Protein AF-A0A4Q7F7Q6-F1 (afdb_monomer_lite)

Foldseek 3Di:
DDDDPPPPVVVVVVPDQFAQDDDPDLHGDPNNVVLLVVVVVVVVQCVDPVSVVVVLVLVVLVCPPPVSSPPDDDAAEEAATDDCVNPVPPVSSVVVQVVSADPRYHYHYPVVVVPCPVVDQDDFDWDRDPQATETPDLDCSDLVSLLTGDLLRYEYEPSNLVVLCVADDPHWHQDPVRDIDRRSNVSSVRHHYDDD

pLDDT: mean 85.17, std 14.99, range [31.45, 96.88]

Structure (mmCIF, N/CA/C/O backbone):
data_AF-A0A4Q7F7Q6-F1
#
_entry.id   AF-A0A4Q7F7Q6-F1
#
loop_
_atom_site.group_PDB
_atom_site.id
_atom_site.type_symbol
_atom_site.label_atom_id
_atom_site.label_alt_id
_atom_site.label_comp_id
_atom_site.label_asym_id
_atom_site.label_entity_id
_atom_site.label_seq_id
_atom_site.pdbx_PDB_ins_code
_atom_site.Cartn_x
_atom_site.Cartn_y
_atom_site.Cartn_z
_atom_site.occupancy
_atom_site.B_iso_or_equiv
_atom_site.auth_seq_id
_atom_site.auth_comp_id
_atom_site.auth_asym_id
_atom_site.auth_atom_id
_atom_site.pdbx_PDB_model_num
ATOM 1 N N . MET A 1 1 ? -14.034 -45.527 26.809 1.00 38.66 1 MET A N 1
ATOM 2 C CA . MET A 1 1 ? -14.657 -44.194 26.962 1.00 38.66 1 MET A CA 1
ATOM 3 C C . MET A 1 1 ? -13.859 -43.424 27.999 1.00 38.66 1 MET A C 1
ATOM 5 O O . MET A 1 1 ? -14.097 -43.597 29.183 1.00 38.66 1 MET A O 1
ATOM 9 N N . ALA A 1 2 ? -12.860 -42.659 27.565 1.00 32.59 2 ALA A N 1
ATOM 10 C CA . ALA A 1 2 ? -12.117 -41.750 28.430 1.00 32.59 2 ALA A CA 1
ATOM 11 C C . ALA A 1 2 ? -12.364 -40.339 27.894 1.00 32.59 2 ALA A C 1
ATOM 13 O O . ALA A 1 2 ? -11.951 -40.002 26.788 1.00 32.59 2 ALA A O 1
ATOM 14 N N . SER A 1 3 ? -13.162 -39.576 28.631 1.00 40.91 3 SER A N 1
ATOM 15 C CA . SER A 1 3 ? -13.438 -38.167 28.383 1.00 40.91 3 SER A CA 1
ATOM 16 C C . SER A 1 3 ? -12.232 -37.344 28.827 1.00 40.91 3 SER A C 1
ATOM 18 O O . SER A 1 3 ? -11.967 -37.238 30.023 1.00 40.91 3 SER A O 1
ATOM 20 N N . ASP A 1 4 ? -11.514 -36.796 27.853 1.00 38.84 4 ASP A N 1
ATOM 21 C CA . ASP A 1 4 ? -10.363 -35.916 28.041 1.00 38.84 4 ASP A CA 1
ATOM 22 C C . ASP A 1 4 ? -10.811 -34.551 28.627 1.00 38.84 4 ASP A C 1
ATOM 24 O O . ASP A 1 4 ? -11.682 -33.899 28.032 1.00 38.84 4 ASP A O 1
ATOM 28 N N . PRO A 1 5 ? -10.307 -34.102 29.797 1.00 44.81 5 PRO A N 1
ATOM 29 C CA . PRO A 1 5 ? -10.787 -32.885 30.452 1.00 44.81 5 PRO A CA 1
ATOM 30 C C . PRO A 1 5 ? -10.175 -31.573 29.930 1.00 44.81 5 PRO A C 1
ATOM 32 O O . PRO A 1 5 ? -10.564 -30.516 30.430 1.00 44.81 5 PRO A O 1
ATOM 35 N N . ASP A 1 6 ? -9.273 -31.579 28.943 1.00 45.16 6 ASP A N 1
ATOM 36 C CA . ASP A 1 6 ? -8.400 -30.412 28.693 1.00 45.16 6 ASP A CA 1
ATOM 37 C C . ASP A 1 6 ? -8.815 -29.469 27.537 1.00 45.16 6 ASP A C 1
ATOM 39 O O . ASP A 1 6 ? -8.177 -28.459 27.242 1.00 45.16 6 ASP A O 1
ATOM 43 N N . LEU A 1 7 ? -9.959 -29.704 26.886 1.00 41.47 7 LEU A N 1
ATOM 44 C CA . LEU A 1 7 ? -10.402 -28.853 25.761 1.00 41.47 7 LEU A CA 1
ATOM 45 C C . LEU A 1 7 ? -11.192 -27.596 26.176 1.00 41.47 7 LEU A C 1
ATOM 47 O O . LEU A 1 7 ? -11.589 -26.796 25.321 1.00 41.47 7 LEU A O 1
ATOM 51 N N . ARG A 1 8 ? -11.430 -27.390 27.479 1.00 39.78 8 ARG A N 1
ATOM 52 C CA . ARG A 1 8 ? -12.158 -26.211 27.991 1.00 39.78 8 ARG A CA 1
ATOM 53 C C . ARG A 1 8 ? -11.249 -25.015 28.292 1.00 39.78 8 ARG A C 1
ATOM 55 O O . ARG A 1 8 ? -11.715 -23.885 28.159 1.00 39.78 8 ARG A O 1
ATOM 62 N N . GLY A 1 9 ? -9.972 -25.239 28.613 1.00 31.45 9 GLY A N 1
ATOM 63 C CA . GLY A 1 9 ? -9.003 -24.167 28.887 1.00 31.45 9 GLY A CA 1
ATOM 64 C C . GLY A 1 9 ? -8.527 -23.440 27.625 1.00 31.45 9 GLY A C 1
ATOM 65 O O . GLY A 1 9 ? -8.431 -22.215 27.600 1.00 31.45 9 GLY A O 1
ATOM 66 N N . VAL A 1 10 ? -8.337 -24.176 26.526 1.00 41.16 10 VAL A N 1
ATOM 67 C CA . VAL A 1 10 ? -7.809 -23.622 25.264 1.00 41.16 10 VAL A CA 1
ATOM 68 C C . VAL A 1 10 ? -8.840 -22.751 24.530 1.00 41.16 10 VAL A C 1
ATOM 70 O O . VAL A 1 10 ? -8.490 -21.792 23.843 1.00 41.16 10 VAL A O 1
ATOM 73 N N . ARG A 1 11 ? -10.141 -23.007 24.723 1.00 35.56 11 ARG A N 1
ATOM 74 C CA . ARG A 1 11 ? -11.214 -22.212 24.098 1.00 35.56 11 ARG A CA 1
ATOM 75 C C . ARG A 1 11 ? -11.452 -20.848 24.757 1.00 35.56 11 ARG A C 1
ATOM 77 O O . ARG A 1 11 ? -12.054 -19.988 24.120 1.00 35.56 11 ARG A O 1
ATOM 84 N N . GLN A 1 12 ? -10.966 -20.615 25.980 1.00 35.78 12 GLN A N 1
ATOM 85 C CA . GLN A 1 12 ? -11.133 -19.323 26.666 1.00 35.78 12 GLN A CA 1
ATOM 86 C C . GLN A 1 12 ? -10.049 -18.289 26.326 1.00 35.78 12 GLN A C 1
ATOM 88 O O . GLN A 1 12 ? -10.323 -17.093 26.406 1.00 35.78 12 GLN A O 1
ATOM 93 N N . GLN A 1 13 ? -8.867 -18.703 25.858 1.00 34.56 13 GLN A N 1
ATOM 94 C CA . GLN A 1 13 ? -7.814 -17.760 25.447 1.00 34.56 13 GLN A CA 1
ATOM 95 C C . GLN A 1 13 ? -7.978 -17.227 24.013 1.00 34.56 13 GLN A C 1
ATOM 97 O O . GLN A 1 13 ? -7.448 -16.167 23.688 1.00 34.56 13 GLN A O 1
ATOM 102 N N . ALA A 1 14 ? -8.788 -17.873 23.169 1.00 40.47 14 ALA A N 1
ATOM 103 C CA . ALA A 1 14 ? -9.002 -17.455 21.779 1.00 40.47 14 ALA A CA 1
ATOM 104 C C . ALA A 1 14 ? -10.009 -16.292 21.592 1.00 40.47 14 ALA A C 1
ATOM 106 O O . ALA A 1 14 ? -10.220 -15.833 20.471 1.00 40.47 14 ALA A O 1
ATOM 107 N N . ALA A 1 15 ? -10.642 -15.793 22.662 1.00 46.47 15 ALA A N 1
ATOM 108 C CA . ALA A 1 15 ? -11.728 -14.805 22.573 1.00 46.47 15 ALA A CA 1
ATOM 109 C C . ALA A 1 15 ? -11.300 -13.329 22.751 1.00 46.47 15 ALA A C 1
ATOM 111 O O . ALA A 1 15 ? -12.163 -12.446 22.718 1.00 46.47 15 ALA A O 1
ATOM 112 N N . TYR A 1 16 ? -10.006 -13.047 22.959 1.00 50.31 16 TYR A N 1
ATOM 113 C CA . TYR A 1 16 ? -9.576 -11.786 23.585 1.00 50.31 16 TYR A CA 1
ATOM 114 C C . TYR A 1 16 ? -8.676 -10.843 22.780 1.00 50.31 16 TYR A C 1
ATOM 116 O O . TYR A 1 16 ? -8.383 -9.766 23.284 1.00 50.31 16 TYR A O 1
ATOM 124 N N . ALA A 1 17 ? -8.255 -11.154 21.554 1.00 56.44 17 ALA A N 1
ATOM 125 C CA . ALA A 1 17 ? -7.185 -10.348 20.951 1.00 56.44 17 ALA A CA 1
ATOM 126 C C . ALA A 1 17 ? -7.639 -9.052 20.244 1.00 56.44 17 ALA A C 1
ATOM 128 O O . ALA A 1 17 ? -6.856 -8.108 20.162 1.00 56.44 17 ALA A O 1
ATOM 129 N N . TRP A 1 18 ? -8.876 -8.962 19.736 1.00 70.31 18 TRP A N 1
ATOM 130 C CA . TRP A 1 18 ? -9.268 -7.855 18.844 1.00 70.31 18 TRP A CA 1
ATOM 131 C C . TRP A 1 18 ? -10.702 -7.381 19.079 1.00 70.31 18 TRP A C 1
ATOM 133 O 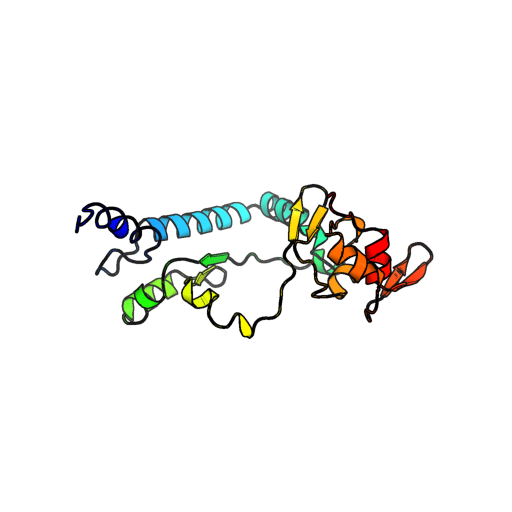O . TRP A 1 18 ? -11.568 -7.588 18.237 1.00 70.31 18 TRP A O 1
ATOM 143 N N . ARG A 1 19 ? -10.974 -6.767 20.234 1.00 87.06 19 ARG A N 1
ATOM 144 C CA . ARG A 1 19 ? -12.281 -6.155 20.533 1.00 87.06 19 ARG A CA 1
ATOM 145 C C . ARG A 1 19 ? -12.228 -4.643 20.408 1.00 87.06 19 ARG A C 1
ATOM 147 O O . ARG A 1 19 ? -11.310 -4.019 20.932 1.00 87.06 19 ARG A O 1
ATOM 154 N N . ILE A 1 20 ? -13.221 -4.047 19.762 1.00 90.06 20 ILE A N 1
ATOM 155 C CA . ILE A 1 20 ? -13.368 -2.591 19.678 1.00 90.06 20 ILE A CA 1
ATOM 156 C C . ILE A 1 20 ? -13.881 -2.041 21.014 1.00 90.06 20 ILE A C 1
ATOM 158 O O . ILE A 1 20 ? -13.390 -1.012 21.475 1.00 90.06 20 ILE A O 1
ATOM 162 N N . PHE A 1 21 ? -14.817 -2.738 21.667 1.00 93.12 21 PHE A N 1
ATOM 163 C CA . PHE A 1 21 ? -15.476 -2.280 22.898 1.00 93.12 21 PHE A CA 1
ATOM 164 C C . PHE A 1 21 ? -15.192 -3.181 24.107 1.00 93.12 21 PHE A C 1
ATOM 166 O O . PHE A 1 21 ? -14.965 -4.388 23.982 1.00 93.12 21 PHE A O 1
ATOM 173 N N . LYS A 1 22 ? -15.235 -2.600 25.310 1.00 90.94 22 LYS A N 1
ATOM 174 C CA . LYS A 1 22 ? -15.121 -3.340 26.574 1.00 90.94 22 LYS A CA 1
ATOM 175 C C . LYS A 1 22 ? -16.445 -4.027 26.920 1.00 90.94 22 LYS A C 1
ATOM 177 O O . LYS A 1 22 ? -17.354 -3.411 27.467 1.00 90.94 22 LYS A O 1
ATOM 182 N N . GLY A 1 23 ? -16.548 -5.329 26.655 1.00 84.94 23 GLY A N 1
ATOM 183 C CA . GLY A 1 23 ? -17.710 -6.132 27.063 1.00 84.94 23 GLY A CA 1
ATOM 184 C C . GLY A 1 23 ? -19.040 -5.511 26.613 1.00 84.94 23 GLY A C 1
ATOM 185 O O . GLY A 1 23 ? -19.233 -5.253 25.424 1.00 84.94 23 GLY A O 1
ATOM 186 N N . ASN A 1 24 ? -19.936 -5.237 27.566 1.00 82.69 24 ASN A N 1
ATOM 187 C CA . ASN A 1 24 ? -21.251 -4.630 27.317 1.00 82.69 24 ASN A CA 1
ATOM 188 C C . ASN A 1 24 ? -21.276 -3.097 27.467 1.00 82.69 24 ASN A C 1
ATOM 190 O O . ASN A 1 24 ? -22.350 -2.506 27.418 1.00 82.69 24 ASN A O 1
ATOM 194 N N . THR A 1 25 ? -20.129 -2.431 27.631 1.00 87.81 25 THR A N 1
ATOM 195 C CA . THR A 1 25 ? -20.079 -0.963 27.732 1.00 87.81 25 THR A CA 1
ATOM 196 C C . THR A 1 25 ? -19.894 -0.312 26.361 1.00 87.81 25 THR A C 1
ATOM 198 O O . THR A 1 25 ? -19.558 -0.974 25.377 1.00 87.81 25 THR A O 1
ATOM 201 N N . ASN A 1 26 ? -20.096 1.002 26.284 1.00 90.25 26 ASN A N 1
ATOM 202 C CA . ASN A 1 26 ? -19.776 1.793 25.093 1.00 90.25 26 ASN A CA 1
ATOM 203 C C . ASN A 1 26 ? -18.342 2.354 25.129 1.00 90.25 26 ASN A C 1
ATOM 205 O O . ASN A 1 26 ? -17.981 3.196 24.314 1.00 90.25 26 ASN A O 1
ATOM 209 N N . GLU A 1 27 ? -17.500 1.882 26.051 1.00 92.88 27 GLU A N 1
ATOM 210 C CA . GLU A 1 27 ? -16.100 2.293 26.125 1.00 92.88 27 GLU A CA 1
ATOM 211 C C . GLU A 1 27 ? -15.227 1.479 25.175 1.00 92.88 27 GLU A C 1
ATOM 213 O O . GLU A 1 27 ? -15.363 0.256 25.067 1.00 92.88 27 GLU A O 1
ATOM 218 N N . PHE A 1 28 ? -14.263 2.146 24.542 1.00 94.19 28 PHE A N 1
ATOM 219 C CA . PH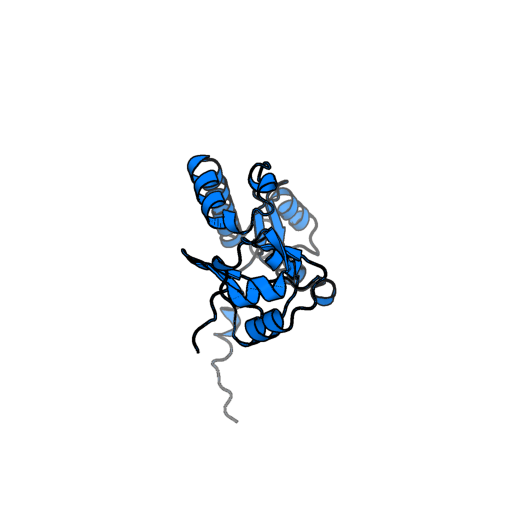E A 1 28 ? -13.276 1.470 23.713 1.00 94.19 28 PHE A CA 1
ATOM 220 C C . PHE A 1 28 ? -12.367 0.549 24.528 1.00 94.19 28 PHE A C 1
ATOM 222 O O . PHE A 1 28 ? -11.902 0.897 25.616 1.00 94.19 28 PHE A O 1
ATOM 229 N N . HIS A 1 29 ? -12.077 -0.624 23.970 1.00 94.94 29 HIS A N 1
ATOM 230 C CA . HIS A 1 29 ? -11.121 -1.561 24.542 1.00 94.94 29 HIS A CA 1
ATOM 231 C C . HIS A 1 29 ? -9.698 -0.989 24.505 1.00 94.94 29 HIS A C 1
ATOM 233 O O . HIS A 1 29 ? -9.334 -0.244 23.592 1.00 94.94 29 HIS A O 1
ATOM 239 N N . GLY A 1 30 ? -8.868 -1.383 25.475 1.00 92.81 30 GLY A N 1
ATOM 240 C CA . GLY A 1 30 ? -7.479 -0.927 25.560 1.00 92.81 30 GLY A CA 1
ATOM 241 C C . GLY A 1 30 ? -6.672 -1.243 24.299 1.00 92.81 30 GLY A C 1
ATOM 242 O O . GLY A 1 30 ? -5.927 -0.393 23.823 1.00 92.81 30 GLY A O 1
ATOM 243 N N . ASP A 1 31 ? -6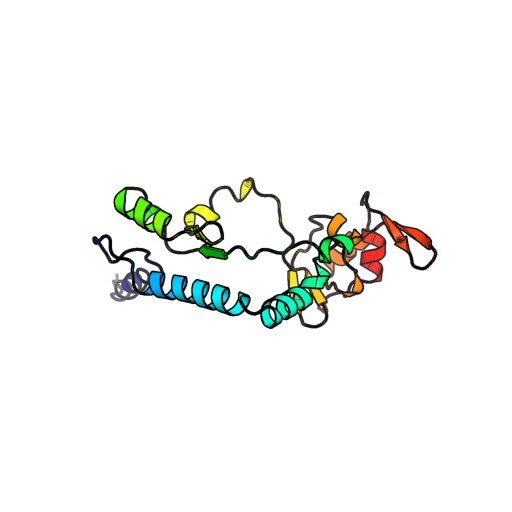.873 -2.419 23.706 1.00 92.69 31 ASP A N 1
ATOM 244 C CA . ASP A 1 31 ? -6.155 -2.820 22.488 1.00 92.69 31 ASP A CA 1
ATOM 245 C C . ASP A 1 31 ? -6.555 -1.995 21.268 1.00 92.69 31 ASP A C 1
ATOM 247 O O . ASP A 1 31 ? -5.692 -1.593 20.490 1.00 92.69 31 ASP A O 1
ATOM 251 N N . PHE A 1 32 ? -7.841 -1.662 21.136 1.00 94.69 32 PHE A N 1
ATOM 252 C CA . PHE A 1 32 ? -8.301 -0.771 20.076 1.00 94.69 32 PHE A CA 1
ATOM 253 C C . PHE A 1 32 ? -7.696 0.631 20.227 1.00 94.69 32 PHE A C 1
ATOM 255 O O . PHE A 1 32 ? -7.229 1.218 19.251 1.00 94.69 32 PHE A O 1
ATOM 262 N N . LEU A 1 33 ? -7.625 1.151 21.457 1.00 94.94 33 LEU A N 1
ATOM 263 C CA . LEU A 1 33 ? -6.965 2.429 21.732 1.00 94.94 33 LEU A CA 1
ATOM 264 C C . LEU A 1 33 ? -5.464 2.384 21.419 1.00 94.94 33 LEU A C 1
ATOM 266 O O . LEU A 1 33 ? -4.946 3.316 20.807 1.00 94.94 33 LEU A O 1
ATOM 270 N N . ARG A 1 34 ? -4.769 1.296 21.773 1.00 94.62 34 ARG A N 1
ATOM 271 C CA . ARG A 1 34 ? -3.350 1.098 21.432 1.00 94.62 34 ARG A CA 1
ATOM 272 C C . ARG A 1 34 ? -3.135 1.038 19.921 1.00 94.62 34 ARG A C 1
ATOM 274 O O . ARG A 1 34 ? -2.230 1.697 19.419 1.00 94.62 34 ARG A O 1
ATOM 281 N N . ALA A 1 35 ? -3.983 0.314 19.192 1.00 94.50 35 ALA A N 1
ATOM 282 C CA . ALA A 1 35 ? -3.910 0.227 17.736 1.00 94.50 35 ALA A CA 1
ATOM 283 C C . ALA A 1 35 ? -4.153 1.593 17.070 1.00 94.50 35 ALA A C 1
ATOM 285 O O . ALA A 1 35 ? -3.396 2.006 16.192 1.00 94.50 35 ALA A O 1
ATOM 286 N N . LYS A 1 36 ? -5.143 2.361 17.547 1.00 95.31 36 LYS A N 1
ATOM 287 C CA . LYS A 1 36 ? -5.329 3.758 17.119 1.00 95.31 36 LYS A CA 1
ATOM 288 C C . LYS A 1 36 ? -4.101 4.617 17.419 1.00 95.31 36 LYS A C 1
ATOM 290 O O . LYS A 1 36 ? -3.712 5.436 16.590 1.00 95.31 36 LYS A O 1
ATOM 295 N N . GLN A 1 37 ? -3.470 4.422 18.575 1.00 95.75 37 GLN A N 1
ATOM 296 C CA . GLN A 1 37 ? -2.273 5.172 18.933 1.00 95.75 37 GLN A CA 1
ATOM 297 C C . GLN A 1 37 ? -1.086 4.851 18.015 1.00 95.75 37 GLN A C 1
ATOM 299 O O . GLN A 1 37 ? -0.324 5.759 17.695 1.00 95.75 37 GLN A O 1
ATOM 304 N N . GLN A 1 38 ? -0.956 3.617 17.522 1.00 95.25 38 GLN A N 1
ATOM 305 C CA . GLN A 1 38 ? 0.044 3.278 16.501 1.00 95.25 38 GLN A CA 1
ATOM 306 C C . GLN A 1 38 ? -0.193 4.047 15.192 1.00 95.25 38 GLN A C 1
ATOM 308 O O . GLN A 1 38 ? 0.749 4.601 14.628 1.00 95.25 38 GLN A O 1
ATOM 313 N N . ILE A 1 39 ? -1.449 4.179 14.748 1.00 95.94 39 ILE A N 1
ATOM 314 C CA . ILE A 1 39 ? -1.781 5.017 13.583 1.00 95.94 39 ILE A CA 1
ATOM 315 C C . ILE A 1 39 ? -1.395 6.480 13.834 1.00 95.94 39 ILE A C 1
ATOM 317 O O . ILE A 1 39 ? -0.804 7.115 12.963 1.00 95.94 39 ILE A O 1
ATOM 321 N N . ASN A 1 40 ? -1.668 7.011 15.029 1.00 95.25 40 ASN A N 1
ATOM 322 C CA . ASN A 1 40 ? -1.272 8.375 15.390 1.00 95.25 40 ASN A CA 1
ATOM 323 C C . ASN A 1 40 ? 0.252 8.560 15.386 1.00 95.25 40 ASN A C 1
ATOM 325 O O . ASN A 1 40 ? 0.733 9.600 14.945 1.00 95.25 40 ASN A O 1
ATOM 329 N N . GLN A 1 41 ? 1.014 7.559 15.831 1.00 96.50 41 GLN A N 1
ATOM 330 C CA . GLN A 1 41 ? 2.477 7.583 15.763 1.00 96.50 41 GLN A CA 1
ATOM 331 C C . GLN A 1 41 ? 2.967 7.634 14.313 1.00 96.50 41 GLN A C 1
ATOM 333 O O . GLN A 1 41 ? 3.855 8.425 14.005 1.00 96.50 41 GLN A O 1
ATOM 338 N N . TRP A 1 42 ? 2.364 6.862 13.404 1.00 95.25 42 TRP A N 1
ATOM 339 C CA . TRP A 1 42 ? 2.689 6.949 11.978 1.00 95.25 42 TRP A CA 1
ATOM 340 C C . TRP A 1 42 ? 2.314 8.302 11.384 1.00 95.25 42 TRP A C 1
ATOM 342 O O . TRP A 1 42 ? 3.128 8.898 10.683 1.00 95.25 42 TRP A O 1
ATOM 352 N N . LYS A 1 43 ? 1.121 8.825 11.689 1.00 94.81 43 LYS A N 1
ATOM 353 C CA . LYS A 1 43 ? 0.714 10.175 11.276 1.00 94.81 43 LYS A CA 1
ATOM 354 C C . LYS A 1 43 ? 1.735 11.216 11.725 1.00 94.81 43 LYS A C 1
ATOM 356 O O . LYS A 1 43 ? 2.223 11.970 10.892 1.00 94.81 43 LYS A O 1
ATOM 361 N N . ALA A 1 44 ? 2.111 11.200 13.005 1.00 94.88 44 ALA A N 1
ATOM 362 C CA . ALA A 1 44 ? 3.113 12.102 13.563 1.00 94.88 44 ALA A CA 1
ATOM 363 C C . ALA A 1 44 ? 4.479 11.944 12.880 1.00 94.88 44 ALA A C 1
ATOM 365 O O . ALA A 1 44 ? 5.115 12.938 12.544 1.00 94.88 44 ALA A O 1
ATOM 366 N N . TRP A 1 45 ? 4.904 10.709 12.604 1.00 95.81 45 TRP A N 1
ATOM 367 C CA . TRP A 1 45 ? 6.146 10.438 11.882 1.00 95.81 45 TRP A CA 1
ATOM 368 C C . TRP A 1 45 ? 6.143 11.059 10.477 1.00 95.81 45 TRP A C 1
ATOM 370 O O . TRP A 1 45 ? 7.146 11.640 10.063 1.00 95.81 45 TRP A O 1
ATOM 380 N N . PHE A 1 46 ? 5.006 11.009 9.778 1.00 94.44 46 PHE A N 1
ATOM 381 C CA . PHE A 1 46 ? 4.818 11.592 8.446 1.00 94.44 46 PHE A CA 1
ATOM 382 C C . PHE A 1 46 ? 4.599 13.114 8.423 1.00 94.44 46 PHE A C 1
ATOM 384 O O . PHE A 1 46 ? 4.579 13.682 7.331 1.00 94.44 46 PHE A O 1
ATOM 391 N N . LEU A 1 47 ? 4.466 13.784 9.577 1.00 92.00 47 LEU A N 1
ATOM 392 C CA . LEU A 1 47 ? 4.454 15.255 9.642 1.00 92.00 47 LEU A CA 1
ATOM 393 C C . LEU A 1 47 ? 5.834 15.864 9.354 1.00 92.00 47 LEU A C 1
ATOM 395 O O . LEU A 1 47 ? 5.919 17.037 9.012 1.00 92.00 47 LEU A O 1
ATOM 399 N N . SER A 1 48 ? 6.910 15.084 9.488 1.00 94.00 48 SER A N 1
ATOM 400 C CA . SER A 1 48 ? 8.248 15.504 9.074 1.00 94.00 48 SER A CA 1
ATOM 401 C C . SER A 1 48 ? 8.411 15.352 7.562 1.00 94.00 48 SER A C 1
ATOM 403 O O . SER A 1 48 ? 8.335 14.241 7.028 1.00 94.00 48 SER A O 1
ATOM 405 N N . ASP A 1 49 ? 8.714 16.454 6.874 1.00 90.25 49 ASP A N 1
ATOM 406 C CA . ASP A 1 49 ? 8.990 16.449 5.433 1.00 90.25 49 ASP A CA 1
ATOM 407 C C . ASP A 1 49 ? 10.188 15.564 5.071 1.00 90.25 49 ASP A C 1
ATOM 409 O O . ASP A 1 49 ? 10.196 14.919 4.019 1.00 90.25 49 ASP A O 1
ATOM 413 N N . GLN A 1 50 ? 11.182 15.462 5.958 1.00 93.38 50 GLN A N 1
ATOM 414 C CA . GLN A 1 50 ? 12.328 14.571 5.777 1.00 93.38 50 GLN A CA 1
ATOM 415 C C . GLN A 1 50 ? 11.903 13.097 5.804 1.00 93.38 50 GLN A C 1
ATOM 417 O O . GLN A 1 50 ? 12.310 12.314 4.949 1.00 93.38 50 GLN A O 1
ATOM 422 N N . ASN A 1 51 ? 11.041 12.719 6.748 1.00 94.19 51 ASN A N 1
ATOM 423 C CA . ASN A 1 51 ? 10.522 11.354 6.836 1.00 94.19 51 ASN A CA 1
ATOM 424 C C . ASN A 1 51 ? 9.635 11.022 5.635 1.00 94.19 51 ASN A C 1
ATOM 426 O O . ASN A 1 51 ? 9.762 9.956 5.031 1.00 94.19 51 ASN A O 1
ATOM 430 N N . LYS A 1 52 ? 8.764 11.963 5.252 1.00 90.88 52 LYS A N 1
ATOM 431 C CA . LYS A 1 52 ? 7.887 11.822 4.091 1.00 90.88 52 LYS A CA 1
ATOM 432 C C . LYS A 1 52 ? 8.693 11.660 2.804 1.00 90.88 52 LYS A C 1
ATOM 434 O O . LYS A 1 52 ? 8.460 10.705 2.069 1.00 90.88 52 LYS A O 1
ATOM 439 N N . SER A 1 53 ? 9.645 12.551 2.537 1.00 88.94 53 SER A N 1
ATOM 440 C CA . SER A 1 53 ? 10.504 12.471 1.347 1.00 88.94 53 SER A CA 1
ATOM 441 C C . SER A 1 53 ? 11.360 11.203 1.341 1.00 88.94 53 SER A C 1
ATOM 443 O O . SER A 1 53 ? 11.428 10.530 0.313 1.00 88.94 53 SER A O 1
ATOM 445 N N . GLY A 1 54 ? 11.924 10.816 2.490 1.00 90.62 54 GLY A N 1
ATOM 446 C CA . GLY A 1 54 ? 12.663 9.565 2.648 1.00 90.62 54 GLY A CA 1
ATOM 447 C C . GLY A 1 54 ? 11.811 8.342 2.310 1.00 90.62 54 GLY A C 1
ATOM 448 O O . GLY A 1 54 ? 12.219 7.515 1.497 1.00 90.62 54 GLY A O 1
ATOM 449 N N . PHE A 1 55 ? 10.594 8.256 2.854 1.00 89.19 55 PHE A N 1
ATOM 450 C CA . PHE A 1 55 ? 9.651 7.187 2.522 1.00 89.19 55 PHE A CA 1
ATOM 451 C C . PHE A 1 55 ? 9.280 7.185 1.033 1.00 89.19 55 PHE A C 1
ATOM 453 O O . PHE A 1 55 ? 9.346 6.136 0.395 1.00 89.19 55 PHE A O 1
ATOM 460 N N . LEU A 1 56 ? 8.949 8.342 0.449 1.00 87.94 56 LEU A N 1
ATOM 461 C CA . LEU A 1 56 ? 8.598 8.441 -0.972 1.00 87.94 56 LEU A CA 1
ATOM 462 C C . LEU A 1 56 ? 9.752 8.006 -1.884 1.00 87.94 56 LEU A C 1
ATOM 464 O O . LEU A 1 56 ? 9.512 7.328 -2.881 1.00 87.94 56 LEU A O 1
ATOM 468 N N . ALA A 1 57 ? 11.000 8.295 -1.510 1.00 86.06 57 ALA A N 1
ATOM 469 C CA . ALA A 1 57 ? 12.169 7.795 -2.226 1.00 86.06 57 ALA A CA 1
ATOM 470 C C . ALA A 1 57 ? 12.228 6.254 -2.230 1.00 86.06 57 ALA A C 1
ATOM 472 O O . ALA A 1 57 ? 12.563 5.661 -3.259 1.00 86.06 57 ALA A O 1
ATOM 473 N N . THR A 1 58 ? 11.829 5.590 -1.133 1.00 84.12 58 THR A N 1
ATOM 474 C CA . THR A 1 58 ? 11.807 4.113 -1.059 1.00 84.12 58 THR A CA 1
ATOM 475 C C . THR A 1 58 ? 10.797 3.457 -2.005 1.00 84.12 58 THR A C 1
ATOM 477 O O . THR A 1 58 ? 11.028 2.326 -2.446 1.00 84.12 58 THR A O 1
ATOM 480 N N . VAL A 1 59 ? 9.721 4.173 -2.354 1.00 84.00 59 VAL A N 1
ATOM 481 C CA . VAL A 1 59 ? 8.639 3.715 -3.245 1.00 84.00 59 VAL A CA 1
ATOM 482 C C . VAL A 1 59 ? 8.658 4.405 -4.614 1.00 84.00 59 VAL A C 1
ATOM 484 O O . VAL A 1 59 ? 7.732 4.247 -5.402 1.00 84.00 59 VAL A O 1
ATOM 487 N N . SER A 1 60 ? 9.725 5.135 -4.940 1.00 83.75 60 SER A N 1
ATOM 488 C CA . SER A 1 60 ? 9.871 5.858 -6.215 1.00 83.75 60 SER A CA 1
ATOM 489 C C . SER A 1 60 ? 9.724 4.959 -7.448 1.00 83.75 60 SER A C 1
ATOM 491 O O . SER A 1 60 ? 9.194 5.392 -8.466 1.00 83.75 60 SER A O 1
ATOM 493 N N . ALA A 1 61 ? 10.102 3.682 -7.327 1.00 81.56 61 ALA A N 1
ATOM 494 C CA . ALA A 1 61 ? 9.952 2.657 -8.360 1.00 81.56 61 ALA A CA 1
ATOM 495 C C . ALA A 1 61 ? 8.511 2.494 -8.879 1.00 81.56 61 ALA A C 1
ATOM 497 O O . ALA A 1 61 ? 8.316 2.119 -10.031 1.00 81.56 61 ALA A O 1
ATOM 498 N N . VAL A 1 62 ? 7.507 2.763 -8.035 1.00 83.12 62 VAL A N 1
ATOM 499 C CA . VAL A 1 62 ? 6.082 2.664 -8.397 1.00 83.12 62 VAL A CA 1
ATOM 500 C C . VAL A 1 62 ? 5.443 4.028 -8.681 1.00 83.12 62 VAL A C 1
ATOM 502 O O . VAL A 1 62 ? 4.267 4.091 -9.024 1.00 83.12 62 VAL A O 1
ATOM 505 N N . GLN A 1 63 ? 6.198 5.128 -8.576 1.00 84.19 63 GLN A N 1
ATOM 506 C CA . GLN A 1 63 ? 5.737 6.481 -8.920 1.00 84.19 63 GLN A CA 1
ATOM 507 C C . GLN A 1 63 ? 5.901 6.742 -10.417 1.00 84.19 63 GLN A C 1
ATOM 509 O O . GLN A 1 63 ? 6.657 7.613 -10.854 1.00 84.19 63 GLN A O 1
ATOM 514 N N . VAL A 1 64 ? 5.203 5.935 -11.205 1.00 82.19 64 VAL A N 1
ATOM 515 C CA . VAL A 1 64 ? 5.306 5.933 -12.659 1.00 82.19 64 VAL A CA 1
ATOM 516 C C . VAL A 1 64 ? 3.979 6.353 -13.298 1.00 82.19 64 VAL A C 1
ATOM 518 O O . VAL A 1 64 ? 2.921 6.022 -12.763 1.00 82.19 64 VAL A O 1
ATOM 521 N N . PRO A 1 65 ? 4.014 7.069 -14.437 1.00 75.19 65 PRO A N 1
ATOM 522 C CA . PRO A 1 65 ? 5.207 7.553 -15.142 1.00 75.19 65 PRO A CA 1
ATOM 523 C C . PRO A 1 65 ? 5.897 8.715 -14.398 1.00 75.19 65 PRO A C 1
ATOM 525 O O . PRO A 1 65 ? 5.291 9.355 -13.548 1.00 75.19 65 PRO A O 1
ATOM 528 N N . GLN A 1 66 ? 7.157 9.029 -14.727 1.00 72.38 66 GLN A N 1
ATOM 529 C CA . GLN A 1 66 ? 8.008 9.955 -13.948 1.00 72.38 66 GLN A CA 1
ATOM 530 C C . GLN A 1 66 ? 7.397 11.350 -13.698 1.00 72.38 66 GLN A C 1
ATOM 532 O O . GLN A 1 66 ? 7.696 11.987 -12.689 1.00 72.38 66 GLN A O 1
ATOM 537 N N . HIS A 1 67 ? 6.515 11.835 -14.578 1.00 75.31 67 HIS A N 1
ATOM 538 C CA . HIS A 1 67 ? 5.812 13.103 -14.360 1.00 75.31 67 HIS A CA 1
ATOM 539 C C . HIS A 1 67 ? 4.841 13.053 -13.164 1.00 75.31 67 HIS A C 1
ATOM 541 O O . HIS A 1 67 ? 4.594 14.086 -12.547 1.00 75.31 67 HIS A O 1
ATOM 547 N N . MET A 1 68 ? 4.348 11.869 -12.783 1.00 76.12 68 MET A N 1
ATOM 548 C CA . MET A 1 68 ? 3.515 11.667 -11.593 1.00 76.12 68 MET A CA 1
ATOM 549 C C . MET A 1 68 ? 4.314 11.709 -10.287 1.00 76.12 68 MET A C 1
ATOM 551 O O . MET A 1 68 ? 3.725 11.978 -9.244 1.00 76.12 68 MET A O 1
ATOM 555 N N . ALA A 1 69 ? 5.640 11.526 -10.317 1.00 76.12 69 ALA A N 1
ATOM 556 C CA . ALA A 1 69 ? 6.484 11.608 -9.118 1.00 76.12 69 ALA A CA 1
ATOM 557 C C . ALA A 1 69 ? 6.473 13.007 -8.466 1.00 76.12 69 ALA A C 1
ATOM 559 O O . ALA A 1 69 ? 6.835 13.164 -7.304 1.00 76.12 69 ALA A O 1
ATOM 560 N N . ARG A 1 70 ? 6.040 14.035 -9.209 1.00 78.62 70 ARG A N 1
ATOM 561 C CA . ARG A 1 70 ? 5.888 15.413 -8.716 1.00 78.62 70 ARG A CA 1
ATOM 562 C C . ARG A 1 70 ? 4.503 15.697 -8.130 1.00 78.62 70 ARG A C 1
ATOM 564 O O . ARG A 1 70 ? 4.293 16.781 -7.590 1.00 78.62 70 ARG A O 1
ATOM 571 N N . ASN A 1 71 ? 3.560 14.761 -8.242 1.00 83.88 71 ASN A N 1
ATOM 572 C CA . ASN A 1 71 ? 2.206 14.974 -7.751 1.00 83.88 71 ASN A CA 1
ATOM 573 C C . ASN A 1 71 ? 2.181 14.985 -6.215 1.00 83.88 71 ASN A C 1
ATOM 575 O O . ASN A 1 71 ? 2.851 14.165 -5.575 1.00 83.88 71 ASN A O 1
ATOM 579 N N . PRO A 1 72 ? 1.366 15.864 -5.600 1.00 84.06 72 PRO A N 1
ATOM 580 C CA . PRO A 1 72 ? 1.138 15.828 -4.165 1.00 84.06 72 PRO A CA 1
ATOM 581 C C . PRO A 1 72 ? 0.680 14.436 -3.723 1.00 84.06 72 PRO A C 1
ATOM 583 O O . PRO A 1 72 ? -0.344 13.926 -4.174 1.00 84.06 72 PRO A O 1
ATOM 586 N N . THR A 1 73 ? 1.453 13.819 -2.830 1.00 85.44 73 THR A N 1
ATOM 587 C CA . THR A 1 73 ? 1.108 12.522 -2.241 1.00 85.44 73 THR A CA 1
ATOM 588 C C . THR A 1 73 ? 0.507 12.725 -0.855 1.00 85.44 73 THR A C 1
ATOM 590 O O . THR A 1 73 ? 1.103 13.387 0.008 1.00 85.44 73 THR A O 1
ATOM 593 N N . TYR A 1 74 ? -0.667 12.129 -0.648 1.00 87.69 74 TYR A N 1
ATOM 594 C CA . TYR A 1 74 ? -1.408 12.151 0.608 1.00 87.69 74 TYR A CA 1
ATOM 595 C C . TYR A 1 74 ? -1.489 10.741 1.182 1.00 87.69 74 TYR A C 1
ATOM 597 O O . TYR A 1 74 ? -1.960 9.820 0.516 1.00 87.69 74 TYR A O 1
ATOM 605 N N . ASN A 1 75 ? -1.059 10.580 2.430 1.00 90.31 75 ASN A N 1
ATOM 606 C CA . ASN A 1 75 ? -1.138 9.298 3.115 1.00 90.31 75 ASN A CA 1
ATOM 607 C C . ASN A 1 75 ? -2.569 9.060 3.601 1.00 90.31 75 ASN A C 1
ATOM 609 O O . ASN A 1 75 ? -3.186 9.938 4.204 1.00 90.31 75 ASN A O 1
ATOM 613 N N . LYS A 1 76 ? -3.091 7.863 3.335 1.00 93.69 76 LYS A N 1
ATOM 614 C CA . LYS A 1 76 ? -4.363 7.379 3.871 1.00 93.69 76 LYS A CA 1
ATOM 615 C C . LYS A 1 76 ? -4.077 6.197 4.787 1.00 93.69 76 LYS A C 1
ATOM 617 O O . LYS A 1 76 ? -3.250 5.347 4.470 1.00 93.69 76 LYS A O 1
ATOM 622 N N . TYR A 1 77 ? -4.764 6.157 5.916 1.00 95.19 77 TYR A N 1
ATOM 623 C CA . TYR A 1 77 ? -4.565 5.180 6.973 1.00 95.19 77 TYR A CA 1
ATOM 624 C C . TYR A 1 77 ? -5.821 4.333 7.114 1.00 95.19 77 TYR A C 1
ATOM 626 O O . TYR A 1 77 ? -6.941 4.844 7.137 1.00 95.19 77 TYR A O 1
ATOM 634 N N . VAL A 1 78 ? -5.632 3.028 7.239 1.00 94.56 78 VAL A N 1
ATOM 635 C CA . VAL A 1 78 ? -6.722 2.090 7.484 1.00 94.56 78 VAL A CA 1
ATOM 636 C C . VAL A 1 78 ? -6.338 1.226 8.674 1.00 94.56 78 VAL A C 1
ATOM 638 O O . VAL A 1 78 ? -5.277 0.607 8.671 1.00 94.56 78 VAL A O 1
ATOM 641 N N . LEU A 1 79 ? -7.198 1.191 9.690 1.00 94.88 79 LEU A N 1
ATOM 642 C CA . LEU A 1 79 ? -7.092 0.257 10.804 1.00 94.88 79 LEU A CA 1
ATOM 643 C C . LEU A 1 79 ? -8.086 -0.880 10.581 1.00 94.88 79 LEU A C 1
ATOM 645 O O . LEU A 1 79 ? -9.297 -0.675 10.640 1.00 94.88 79 LEU A O 1
ATOM 649 N N . VAL A 1 80 ? -7.558 -2.077 10.344 1.00 92.56 80 VAL A N 1
ATOM 650 C CA . VAL A 1 80 ? -8.347 -3.309 10.312 1.00 92.56 80 VAL A CA 1
ATOM 651 C C . VAL A 1 80 ? -8.416 -3.860 11.730 1.00 92.56 80 VAL A C 1
ATOM 653 O O . VAL A 1 80 ? -7.394 -4.278 12.273 1.00 92.56 80 VAL A O 1
ATOM 656 N N . PHE A 1 81 ? -9.590 -3.830 12.357 1.00 92.69 81 PHE A N 1
ATOM 657 C CA . PHE A 1 81 ? -9.730 -4.258 13.746 1.00 92.69 81 PHE A CA 1
ATOM 658 C C . PHE A 1 81 ? -11.141 -4.746 14.075 1.00 92.69 81 PHE A C 1
ATOM 660 O O . PHE A 1 81 ? -12.133 -4.150 13.662 1.00 92.69 81 PHE A O 1
ATOM 667 N N . GLY A 1 82 ? -11.217 -5.807 14.878 1.00 90.69 82 GLY A N 1
ATOM 668 C CA . GLY A 1 82 ? -12.468 -6.346 15.403 1.00 90.69 82 GLY A CA 1
ATOM 669 C C . GLY A 1 82 ? -13.428 -6.907 14.359 1.00 90.69 82 GLY A C 1
ATOM 670 O O . GLY A 1 82 ? -13.075 -7.152 13.198 1.00 90.69 82 GLY A O 1
ATOM 671 N N . ARG A 1 83 ? -14.659 -7.154 14.808 1.00 89.44 83 ARG A N 1
ATOM 672 C CA . ARG A 1 83 ? -15.733 -7.744 13.994 1.00 89.44 83 ARG A CA 1
ATOM 673 C C . ARG A 1 83 ? -16.933 -6.822 13.899 1.00 89.44 83 ARG A C 1
ATOM 675 O O . ARG A 1 83 ? -17.252 -6.094 14.839 1.00 89.44 83 ARG A O 1
ATOM 682 N N . ARG A 1 84 ? -17.662 -6.897 12.784 1.00 87.88 84 ARG A N 1
ATOM 683 C CA . ARG A 1 84 ? -18.825 -6.020 12.558 1.00 87.88 84 ARG A CA 1
ATOM 684 C C . ARG A 1 84 ? -19.919 -6.236 13.603 1.00 87.88 84 ARG A C 1
ATOM 686 O O . ARG A 1 84 ? -20.582 -5.284 14.014 1.00 87.88 84 ARG A O 1
ATOM 693 N N . ALA A 1 85 ? -20.069 -7.473 14.072 1.00 88.75 85 ALA A N 1
ATOM 694 C CA . ALA A 1 85 ? -21.038 -7.847 15.098 1.00 88.75 85 ALA A CA 1
ATOM 695 C C . ALA A 1 85 ? -20.898 -7.041 16.408 1.00 88.75 85 ALA A C 1
ATOM 697 O O . ALA A 1 85 ? -21.876 -6.908 17.135 1.00 88.75 85 ALA A O 1
ATOM 698 N N . GLU A 1 86 ? -19.730 -6.449 16.696 1.00 87.81 86 GLU A N 1
ATOM 699 C CA . GLU A 1 86 ? -19.514 -5.658 17.916 1.00 87.81 86 GLU A CA 1
ATOM 700 C C . GLU A 1 86 ? -20.331 -4.355 17.969 1.00 87.81 86 GLU A C 1
ATOM 702 O O . GLU A 1 86 ? -20.601 -3.844 19.062 1.00 87.81 86 GLU A O 1
ATOM 707 N N . TYR A 1 87 ? -20.732 -3.820 16.808 1.00 88.56 87 TYR A N 1
ATOM 708 C CA . TYR A 1 87 ? -21.477 -2.559 16.699 1.00 88.56 87 TYR A CA 1
ATOM 709 C C . TYR A 1 87 ? -22.617 -2.576 15.664 1.00 88.56 87 TYR A C 1
ATOM 711 O O . TYR A 1 87 ? -23.334 -1.586 15.528 1.00 88.56 87 TYR A O 1
ATOM 719 N N . ALA A 1 88 ? -22.835 -3.676 14.934 1.00 85.81 88 ALA A N 1
ATOM 720 C CA . ALA A 1 88 ? -23.912 -3.771 13.944 1.00 85.81 88 ALA A CA 1
ATOM 721 C C . ALA A 1 88 ? -25.302 -3.527 14.553 1.00 85.81 88 ALA A C 1
ATOM 723 O O . ALA A 1 88 ? -26.091 -2.796 13.964 1.00 85.81 88 ALA A O 1
ATOM 724 N N . GLY A 1 89 ? -25.585 -4.084 15.732 1.00 88.00 89 GLY A N 1
ATOM 725 C CA . GLY A 1 89 ? -26.877 -3.947 16.418 1.00 88.00 89 GLY A CA 1
ATOM 726 C C . GLY A 1 89 ? -26.963 -2.798 17.427 1.00 88.00 89 GLY A C 1
ATOM 727 O O . GLY A 1 89 ? -27.949 -2.714 18.147 1.00 88.00 89 GLY A O 1
ATOM 728 N N . ASN A 1 90 ? -25.940 -1.943 17.531 1.00 91.00 90 ASN A N 1
ATOM 729 C CA . ASN A 1 90 ? -25.884 -0.868 18.523 1.00 91.00 90 ASN A CA 1
ATOM 730 C C . ASN A 1 90 ? -25.493 0.451 17.842 1.00 91.00 90 ASN A C 1
ATOM 732 O O . ASN A 1 90 ? -24.345 0.639 17.427 1.00 91.00 90 ASN A O 1
ATOM 736 N N . GLU A 1 91 ? -26.461 1.361 17.710 1.00 93.25 91 GLU A N 1
ATOM 737 C CA . GLU A 1 91 ? -26.253 2.633 17.015 1.00 93.25 91 GLU A CA 1
ATOM 738 C C . GLU A 1 91 ? -25.217 3.527 17.690 1.00 93.25 91 GLU A C 1
ATOM 740 O O . GLU A 1 91 ? -24.412 4.140 16.989 1.00 93.25 91 GLU A O 1
ATOM 745 N N . ASP A 1 92 ? -25.184 3.576 19.021 1.00 93.75 92 ASP A N 1
ATOM 746 C CA . ASP A 1 92 ? -24.225 4.403 19.757 1.00 93.75 92 ASP A CA 1
ATOM 747 C C . ASP A 1 92 ? -22.798 3.939 19.490 1.00 93.75 92 ASP A C 1
ATOM 749 O O . ASP A 1 92 ? -21.928 4.736 19.137 1.00 93.75 92 ASP A O 1
ATOM 753 N N . ARG A 1 93 ? -22.562 2.624 19.542 1.00 93.62 93 ARG A N 1
ATOM 754 C CA . ARG A 1 93 ? -21.266 2.034 19.186 1.00 93.62 93 ARG A CA 1
ATOM 755 C C . ARG A 1 93 ? -20.888 2.326 17.740 1.00 93.62 93 ARG A C 1
ATOM 757 O O . ARG A 1 93 ? -19.739 2.665 17.462 1.00 93.62 93 ARG A O 1
ATOM 764 N N . ARG A 1 94 ? -21.845 2.255 16.813 1.00 93.25 94 ARG A N 1
ATOM 765 C CA . ARG A 1 94 ? -21.607 2.602 15.406 1.00 93.25 94 ARG A CA 1
ATOM 766 C C . ARG A 1 94 ? -21.213 4.075 15.248 1.00 93.25 94 ARG A C 1
ATOM 768 O O . ARG A 1 94 ? -20.278 4.374 14.506 1.00 93.25 94 ARG A O 1
ATOM 775 N N . ARG A 1 95 ? -21.890 4.987 15.954 1.00 94.62 95 ARG A N 1
ATOM 776 C CA . ARG A 1 95 ? -21.571 6.425 15.963 1.00 94.62 95 ARG A CA 1
ATOM 777 C C . ARG A 1 95 ? -20.196 6.685 16.576 1.00 94.62 95 ARG A C 1
ATOM 779 O O . ARG A 1 95 ? -19.445 7.469 16.010 1.00 94.62 95 ARG A O 1
ATOM 786 N N . LEU A 1 96 ? -19.830 5.984 17.651 1.00 95.19 96 LEU A N 1
ATOM 787 C CA . LEU A 1 96 ? -18.508 6.084 18.278 1.00 95.19 96 LEU A CA 1
ATOM 788 C C . LEU A 1 96 ? -17.381 5.637 17.341 1.00 95.19 96 LEU A C 1
ATOM 790 O O . LEU A 1 96 ? -16.385 6.346 17.215 1.00 95.19 96 LEU A O 1
ATOM 794 N N . VAL A 1 97 ? -17.536 4.500 16.650 1.00 93.75 97 VAL A N 1
ATOM 795 C CA . VAL A 1 97 ? -16.554 4.055 15.644 1.00 93.75 97 VAL A CA 1
ATOM 796 C C . VAL A 1 97 ? -16.436 5.087 14.526 1.00 93.75 97 VAL A C 1
ATOM 798 O O . VAL A 1 97 ? -15.327 5.482 14.188 1.00 93.75 97 VAL A O 1
ATOM 801 N N . LYS A 1 98 ? -17.562 5.590 14.006 1.00 93.75 98 LYS A N 1
ATOM 802 C CA . LYS A 1 98 ? -17.563 6.613 12.952 1.00 93.75 98 LYS A CA 1
ATOM 803 C C . LYS A 1 98 ? -16.908 7.924 13.404 1.00 93.75 98 LYS A C 1
ATOM 805 O O . LYS A 1 98 ? -16.162 8.518 12.638 1.00 93.75 98 LYS A O 1
ATOM 810 N N . ALA A 1 99 ? -17.150 8.360 14.638 1.00 94.81 99 ALA A N 1
ATOM 811 C CA . ALA A 1 99 ? -16.536 9.558 15.213 1.00 94.81 99 ALA A CA 1
ATOM 812 C C . ALA A 1 99 ? -15.026 9.397 15.466 1.00 94.81 99 ALA A C 1
ATOM 814 O O . ALA A 1 99 ? -14.309 10.385 15.582 1.00 94.81 99 ALA A O 1
ATOM 815 N N . ALA A 1 100 ? -14.536 8.158 15.561 1.00 93.81 100 ALA A N 1
ATOM 816 C CA . ALA A 1 100 ? -13.113 7.861 15.671 1.00 93.81 100 ALA A CA 1
ATOM 817 C C . ALA A 1 100 ? -12.370 7.898 14.322 1.00 93.81 100 ALA A C 1
ATOM 819 O O . ALA A 1 100 ? -11.138 7.841 14.332 1.00 93.81 100 ALA A O 1
ATOM 820 N N . GLU A 1 101 ? -13.086 7.962 13.199 1.00 95.12 101 GLU A N 1
ATOM 821 C CA . GLU A 1 101 ? -12.521 8.104 11.857 1.00 95.12 101 GLU A CA 1
ATOM 822 C C . GLU A 1 101 ? -12.270 9.571 11.493 1.00 95.12 101 GLU A C 1
ATOM 824 O O . GLU A 1 101 ? -12.916 10.482 12.005 1.00 95.12 101 GLU A O 1
ATOM 829 N N . THR A 1 102 ? -11.372 9.790 10.536 1.00 94.25 102 THR A N 1
ATOM 830 C CA . THR A 1 102 ? -11.143 11.094 9.896 1.00 94.25 102 THR A CA 1
ATOM 831 C C . THR A 1 102 ? -11.106 10.926 8.374 1.00 94.25 102 THR A C 1
ATOM 833 O O . THR A 1 102 ? -11.213 9.813 7.850 1.00 94.25 102 THR A O 1
ATOM 836 N N . ASP A 1 103 ? -10.954 12.016 7.624 1.00 92.56 103 ASP A N 1
ATOM 837 C CA . ASP A 1 103 ? -10.918 11.967 6.151 1.00 92.56 103 ASP A CA 1
ATOM 838 C C . ASP A 1 103 ? -9.719 11.181 5.594 1.00 92.56 103 ASP A C 1
ATOM 840 O O . ASP A 1 103 ? -9.735 10.671 4.469 1.00 92.56 103 ASP A O 1
ATOM 844 N N . ASP A 1 104 ? -8.648 11.086 6.374 1.00 93.38 104 ASP A N 1
ATOM 845 C CA . ASP A 1 104 ? -7.435 10.336 6.075 1.00 93.38 104 ASP A CA 1
ATOM 846 C C . ASP A 1 104 ? -7.314 9.030 6.876 1.00 93.38 104 ASP A C 1
ATOM 848 O O . ASP A 1 104 ? -6.353 8.301 6.659 1.00 93.38 104 ASP A O 1
ATOM 852 N N . PHE A 1 105 ? -8.257 8.708 7.770 1.00 96.38 105 PHE A N 1
ATOM 853 C CA . PHE A 1 105 ? -8.208 7.510 8.613 1.00 96.38 105 PHE A CA 1
ATOM 854 C C . PHE A 1 105 ? -9.551 6.783 8.676 1.00 96.38 105 PHE A C 1
ATOM 856 O O . PHE A 1 105 ? -10.546 7.338 9.141 1.00 96.38 105 PHE A O 1
ATOM 863 N N . LYS A 1 106 ? -9.563 5.513 8.264 1.00 95.81 106 LYS A N 1
ATOM 864 C CA . LYS A 1 106 ? -10.755 4.657 8.287 1.00 95.81 106 LYS A CA 1
ATOM 865 C C . LYS A 1 106 ? -10.562 3.414 9.137 1.00 95.81 106 LYS A C 1
ATOM 867 O O . LYS A 1 106 ? -9.468 2.856 9.198 1.00 95.81 106 LYS A O 1
ATOM 872 N N . ILE A 1 107 ? -11.640 2.982 9.780 1.00 93.94 107 ILE A N 1
ATOM 873 C CA . ILE A 1 107 ? -11.674 1.782 10.608 1.00 93.94 107 ILE A CA 1
ATOM 874 C C . ILE A 1 107 ? -12.550 0.762 9.892 1.00 93.94 107 ILE A C 1
ATOM 876 O O . ILE A 1 107 ? -13.728 0.996 9.630 1.00 93.94 107 ILE A O 1
ATOM 880 N N . ILE A 1 108 ? -11.974 -0.393 9.582 1.00 92.00 108 ILE A N 1
ATOM 881 C CA . ILE A 1 108 ? -12.696 -1.497 8.955 1.00 92.00 108 ILE A CA 1
ATOM 882 C C . ILE A 1 108 ? -12.561 -2.757 9.799 1.00 92.00 108 ILE A C 1
ATOM 884 O O . ILE A 1 108 ? -11.592 -2.939 10.528 1.00 92.00 108 ILE A O 1
ATOM 888 N N . THR A 1 109 ? -13.549 -3.637 9.704 1.00 90.94 109 THR A N 1
ATOM 889 C CA . THR A 1 109 ? -13.535 -4.926 10.403 1.00 90.94 109 THR A CA 1
ATOM 890 C C . THR A 1 109 ? -13.036 -6.022 9.474 1.00 90.94 109 THR A C 1
ATOM 892 O O . THR A 1 109 ? -13.078 -5.874 8.249 1.00 90.94 109 THR A O 1
ATOM 895 N N . PHE A 1 110 ? -12.581 -7.136 10.046 1.00 87.12 110 PHE A N 1
ATOM 896 C CA . PHE A 1 110 ? -12.111 -8.277 9.254 1.00 87.12 110 PHE A CA 1
ATOM 897 C C . PHE A 1 110 ? -13.201 -8.828 8.328 1.00 87.12 110 PHE A C 1
ATOM 899 O O . PHE A 1 110 ? -12.930 -9.129 7.168 1.00 87.12 110 PHE A O 1
ATOM 906 N N . ASP A 1 111 ? -14.445 -8.872 8.804 1.00 85.88 111 ASP A N 1
ATOM 907 C CA . ASP A 1 111 ? -15.583 -9.351 8.015 1.00 85.88 111 ASP A CA 1
ATOM 908 C C . ASP A 1 111 ? -15.822 -8.456 6.778 1.00 85.88 111 ASP A C 1
ATOM 910 O O . ASP A 1 111 ? -16.084 -8.956 5.686 1.00 85.88 111 ASP A O 1
ATOM 914 N N . SER A 1 112 ? -15.624 -7.134 6.903 1.00 83.25 112 SER A N 1
ATOM 915 C CA . SER A 1 112 ? -15.711 -6.197 5.769 1.00 83.25 112 SER A CA 1
ATOM 916 C C . SER A 1 112 ? -14.630 -6.407 4.705 1.00 83.25 112 SER A C 1
ATOM 918 O O . SER A 1 112 ? -14.837 -6.027 3.555 1.00 83.25 112 SER A O 1
ATOM 920 N N . LEU A 1 113 ? -13.463 -6.955 5.061 1.00 78.12 113 LEU A N 1
ATOM 921 C CA . LEU A 1 113 ? -12.417 -7.252 4.077 1.00 78.12 113 LEU A CA 1
ATOM 922 C C . LEU A 1 113 ? -12.771 -8.465 3.224 1.00 78.12 113 LEU A C 1
ATOM 924 O O . LEU A 1 113 ? -12.508 -8.451 2.020 1.00 78.12 113 LEU A O 1
ATOM 928 N N . ALA A 1 114 ? -13.342 -9.491 3.861 1.00 77.00 114 ALA A N 1
ATOM 929 C CA . ALA A 1 114 ? -13.733 -10.735 3.210 1.00 77.00 114 ALA A CA 1
ATOM 930 C C . ALA A 1 114 ? -14.910 -10.532 2.245 1.00 77.00 114 ALA A C 1
ATOM 932 O O . ALA A 1 114 ? -14.999 -11.189 1.206 1.00 77.00 114 ALA A O 1
ATOM 933 N N . GLU A 1 115 ? -15.795 -9.587 2.557 1.00 78.31 115 GLU A N 1
ATOM 934 C CA . GLU A 1 115 ? -16.911 -9.238 1.689 1.00 78.31 115 GLU A CA 1
ATOM 935 C C . GLU A 1 115 ? -16.442 -8.615 0.364 1.00 78.31 115 GLU A C 1
ATOM 937 O O . GLU A 1 115 ? -15.622 -7.692 0.304 1.00 78.31 115 GLU A O 1
ATOM 942 N N . GLY A 1 116 ? -16.982 -9.146 -0.735 1.00 70.75 116 GLY A N 1
ATOM 943 C CA . GLY A 1 116 ? -16.730 -8.640 -2.082 1.00 70.75 116 GLY A CA 1
ATOM 944 C C . GLY A 1 116 ? -15.355 -8.983 -2.657 1.00 70.75 116 GLY A C 1
ATOM 945 O O . GLY A 1 116 ? -15.005 -8.428 -3.693 1.00 70.75 116 GLY A O 1
ATOM 946 N N . LEU A 1 117 ? -14.575 -9.884 -2.041 1.00 74.94 117 LEU A N 1
ATOM 947 C CA . LEU A 1 117 ? -13.299 -10.340 -2.618 1.00 74.94 117 LEU A CA 1
ATOM 948 C C . LEU A 1 117 ? -13.469 -10.889 -4.040 1.00 74.94 117 LEU A C 1
ATOM 950 O O . LEU A 1 117 ? -12.671 -10.563 -4.908 1.00 74.94 117 LEU A O 1
ATOM 954 N N . SER A 1 118 ? -14.549 -11.631 -4.301 1.00 74.94 118 SER A N 1
ATOM 955 C CA . SER A 1 118 ? -14.854 -12.197 -5.623 1.00 74.94 118 SER A CA 1
ATOM 956 C C . SER A 1 118 ? -15.155 -11.158 -6.708 1.00 74.94 118 SER A C 1
ATOM 958 O O . SER A 1 118 ? -15.121 -11.486 -7.888 1.00 74.94 118 SER A O 1
ATOM 960 N N . GLN A 1 119 ? -15.466 -9.917 -6.328 1.00 77.50 119 GLN A N 1
ATOM 961 C CA . GLN A 1 119 ? -15.777 -8.825 -7.256 1.00 77.50 119 GLN A CA 1
ATOM 962 C C . GLN A 1 119 ? -14.598 -7.860 -7.441 1.00 77.50 119 GLN A C 1
ATOM 964 O O . GLN A 1 119 ? -14.665 -6.947 -8.265 1.00 77.50 119 GLN A O 1
ATOM 969 N N . LYS A 1 120 ? -13.526 -8.017 -6.656 1.00 79.31 120 LYS A N 1
ATOM 970 C CA . LYS A 1 120 ? -12.350 -7.150 -6.720 1.00 79.31 120 LYS A CA 1
ATOM 971 C C . LYS A 1 120 ? -11.405 -7.646 -7.806 1.00 79.31 120 LYS A C 1
ATOM 973 O O . LYS A 1 120 ? -11.249 -8.843 -8.017 1.00 79.31 120 LYS A O 1
ATOM 978 N N . LYS A 1 121 ? -10.760 -6.697 -8.485 1.00 78.81 121 LYS A N 1
ATOM 979 C CA . LYS A 1 121 ? -9.684 -7.010 -9.427 1.00 78.81 121 LYS A CA 1
ATOM 980 C C . LYS A 1 121 ? -8.518 -7.637 -8.670 1.00 78.81 121 LYS A C 1
ATOM 982 O O . LYS A 1 121 ? -8.208 -7.210 -7.556 1.00 78.81 121 LYS A O 1
ATOM 987 N N . GLU A 1 122 ? -7.875 -8.613 -9.295 1.00 81.06 122 GLU A N 1
ATOM 988 C CA . GLU A 1 122 ? -6.615 -9.151 -8.801 1.00 81.06 122 GLU A CA 1
ATOM 989 C C . GLU A 1 122 ? -5.570 -8.033 -8.717 1.00 81.06 122 GLU A C 1
ATOM 991 O O . GLU A 1 122 ? -5.547 -7.107 -9.532 1.00 81.06 122 GLU A O 1
ATOM 996 N N . LEU A 1 123 ? -4.729 -8.098 -7.689 1.00 82.88 123 LEU A N 1
ATOM 997 C CA . LEU A 1 123 ? -3.663 -7.135 -7.455 1.00 82.88 123 LEU A CA 1
ATOM 998 C C . LEU A 1 123 ? -2.329 -7.863 -7.461 1.00 82.88 123 LEU A C 1
ATOM 1000 O O . LEU A 1 123 ? -2.166 -8.896 -6.811 1.00 82.88 123 LEU A O 1
ATOM 1004 N N . THR A 1 124 ? -1.348 -7.275 -8.136 1.00 86.56 124 THR A N 1
ATOM 1005 C CA . THR A 1 124 ? 0.033 -7.734 -8.040 1.00 86.56 124 THR A CA 1
ATOM 1006 C C . THR A 1 124 ? 0.611 -7.304 -6.699 1.00 86.56 124 THR A C 1
ATOM 1008 O O . THR A 1 124 ? 0.736 -6.112 -6.416 1.00 86.56 124 THR A O 1
ATOM 1011 N N . VAL A 1 125 ? 0.991 -8.278 -5.876 1.00 88.56 125 VAL A N 1
ATOM 1012 C CA . VAL A 1 125 ? 1.685 -8.020 -4.612 1.00 88.56 125 VAL A CA 1
ATOM 1013 C C . VAL A 1 125 ? 3.190 -8.104 -4.840 1.00 88.56 125 VAL A C 1
ATOM 1015 O O . VAL A 1 125 ? 3.689 -9.070 -5.421 1.00 88.56 125 VAL A O 1
ATOM 1018 N N . GLY A 1 126 ? 3.910 -7.087 -4.368 1.00 90.56 126 GLY A N 1
ATOM 1019 C CA . GLY A 1 126 ? 5.365 -7.027 -4.413 1.00 90.56 126 GLY A CA 1
ATOM 1020 C C . GLY A 1 126 ? 5.966 -6.791 -3.029 1.00 90.56 126 GLY A C 1
ATOM 1021 O O . GLY A 1 126 ? 5.462 -5.972 -2.263 1.00 90.56 126 GLY A O 1
ATOM 1022 N N . SER A 1 127 ? 7.064 -7.478 -2.721 1.00 91.06 127 SER A N 1
ATOM 1023 C CA . SER A 1 127 ? 7.878 -7.221 -1.530 1.00 91.06 127 SER A CA 1
ATOM 1024 C C . SER A 1 127 ? 9.049 -6.308 -1.888 1.00 91.06 127 SER A C 1
ATOM 1026 O O . SER A 1 127 ? 9.868 -6.646 -2.746 1.00 91.06 127 SER A O 1
ATOM 1028 N N . ARG A 1 128 ? 9.150 -5.135 -1.252 1.00 88.50 128 ARG A N 1
ATOM 1029 C CA . ARG A 1 128 ? 10.261 -4.205 -1.493 1.00 88.50 128 ARG A CA 1
ATOM 1030 C C . ARG A 1 128 ? 11.505 -4.645 -0.721 1.00 88.50 128 ARG A C 1
ATOM 1032 O O . ARG A 1 128 ? 11.504 -4.694 0.503 1.00 88.50 128 ARG A O 1
ATOM 1039 N N . HIS A 1 129 ? 12.587 -4.872 -1.454 1.00 88.12 129 HIS A N 1
ATOM 1040 C CA . HIS A 1 129 ? 13.951 -4.992 -0.948 1.00 88.12 129 HIS A CA 1
ATOM 1041 C C . HIS A 1 129 ? 14.768 -3.760 -1.365 1.00 88.12 129 HIS A C 1
ATOM 1043 O O . HIS A 1 129 ? 14.367 -3.011 -2.258 1.00 88.12 129 HIS A O 1
ATOM 1049 N N . ASN A 1 130 ? 15.948 -3.567 -0.768 1.00 83.56 130 ASN A N 1
ATOM 1050 C CA . ASN A 1 130 ? 16.796 -2.395 -1.039 1.00 83.56 130 ASN A CA 1
ATOM 1051 C C . ASN A 1 130 ? 17.098 -2.191 -2.539 1.00 83.56 130 ASN A C 1
ATOM 1053 O O . ASN A 1 130 ? 17.172 -1.057 -3.000 1.00 83.56 130 ASN A O 1
ATOM 1057 N N . GLN A 1 131 ? 17.249 -3.277 -3.308 1.00 85.50 131 GLN A N 1
ATOM 1058 C CA . GLN A 1 131 ? 17.666 -3.232 -4.719 1.00 85.50 131 GLN A CA 1
ATOM 1059 C C . GLN A 1 131 ? 16.563 -3.586 -5.729 1.00 85.50 131 GLN A C 1
ATOM 1061 O O . GLN A 1 131 ? 16.711 -3.301 -6.920 1.00 85.50 131 GLN A O 1
ATOM 1066 N N . PHE A 1 132 ? 15.479 -4.230 -5.292 1.00 91.06 132 PHE A N 1
ATOM 1067 C CA . PHE A 1 132 ? 14.405 -4.696 -6.171 1.00 91.06 132 PHE A CA 1
ATOM 1068 C C . PHE A 1 132 ? 13.066 -4.798 -5.453 1.00 91.06 132 PHE A C 1
ATOM 1070 O O . PHE A 1 132 ? 12.993 -4.809 -4.229 1.00 91.06 132 PHE A O 1
ATOM 1077 N N . ILE A 1 133 ? 11.997 -4.895 -6.231 1.00 92.69 133 ILE A N 1
ATOM 1078 C CA . ILE A 1 133 ? 10.684 -5.347 -5.785 1.00 92.69 133 ILE A CA 1
ATOM 1079 C C . ILE A 1 133 ? 10.521 -6.793 -6.251 1.00 92.69 133 ILE A C 1
ATOM 1081 O O . IL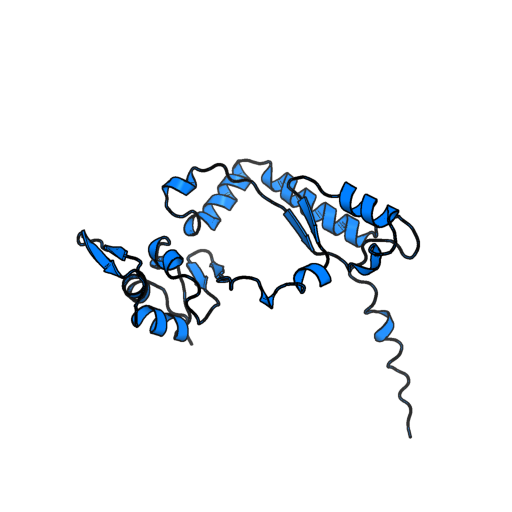E A 1 133 ? 10.623 -7.072 -7.442 1.00 92.69 133 ILE A O 1
ATOM 1085 N N . ASP A 1 134 ? 10.312 -7.711 -5.312 1.00 94.31 134 ASP A N 1
ATOM 1086 C CA . ASP A 1 134 ? 10.028 -9.113 -5.605 1.00 94.31 134 ASP A CA 1
ATOM 1087 C C . ASP A 1 134 ? 8.532 -9.292 -5.837 1.00 94.31 134 ASP A C 1
ATOM 1089 O O . ASP A 1 134 ? 7.740 -9.177 -4.902 1.00 94.31 134 ASP A O 1
ATOM 1093 N N . ILE A 1 135 ? 8.154 -9.538 -7.086 1.00 94.31 135 ILE A N 1
ATOM 1094 C CA . ILE A 1 135 ? 6.779 -9.805 -7.484 1.00 94.31 135 ILE A CA 1
ATOM 1095 C C . ILE A 1 135 ? 6.418 -11.224 -7.049 1.00 94.31 135 ILE A C 1
ATOM 1097 O O . ILE A 1 135 ? 7.073 -12.203 -7.421 1.00 94.31 135 ILE A O 1
ATOM 1101 N N . LEU A 1 136 ? 5.379 -11.322 -6.223 1.00 93.19 136 LEU A N 1
ATOM 1102 C CA . LEU A 1 136 ? 4.972 -12.577 -5.593 1.00 93.19 136 LEU A CA 1
ATOM 1103 C C . LEU A 1 136 ? 3.994 -13.383 -6.453 1.00 93.19 136 LEU A C 1
ATOM 1105 O O . LEU A 1 136 ? 3.825 -14.572 -6.213 1.00 93.19 136 LEU A O 1
ATOM 1109 N N . ALA A 1 137 ? 3.362 -12.745 -7.440 1.00 91.38 137 ALA A N 1
ATOM 1110 C CA . ALA A 1 137 ? 2.467 -13.410 -8.376 1.00 91.38 137 ALA A CA 1
ATOM 1111 C C . ALA A 1 137 ? 3.245 -14.226 -9.421 1.00 91.38 137 ALA A C 1
ATOM 1113 O O . ALA A 1 137 ? 4.324 -13.826 -9.859 1.00 91.38 137 ALA A O 1
ATOM 1114 N N . ASP A 1 138 ? 2.649 -15.335 -9.858 1.00 92.31 138 ASP A N 1
ATOM 1115 C CA . ASP A 1 138 ? 3.132 -16.138 -10.991 1.00 92.31 138 ASP A CA 1
ATOM 1116 C C . ASP A 1 138 ? 2.420 -15.785 -12.311 1.00 92.31 138 ASP A C 1
ATOM 1118 O O . ASP A 1 138 ? 2.821 -16.238 -13.382 1.00 92.31 138 ASP A O 1
ATOM 1122 N N . GLU A 1 139 ? 1.368 -14.971 -12.234 1.00 91.19 139 GLU A N 1
ATOM 1123 C CA . GLU A 1 139 ? 0.516 -14.513 -13.334 1.00 91.19 139 GLU A CA 1
ATOM 1124 C C . GLU A 1 139 ? 0.832 -13.053 -13.708 1.00 91.19 139 GLU A C 1
ATOM 1126 O O . GLU A 1 139 ? 1.339 -12.278 -12.892 1.00 91.19 139 GLU A O 1
ATOM 1131 N N . ILE A 1 140 ? 0.501 -12.660 -14.943 1.00 90.88 140 ILE A N 1
ATOM 1132 C CA . ILE A 1 140 ? 0.568 -11.260 -15.384 1.00 90.88 140 ILE A CA 1
ATOM 1133 C C . ILE A 1 140 ? -0.801 -10.629 -15.137 1.00 90.88 140 ILE A C 1
ATOM 1135 O O . ILE A 1 140 ? -1.713 -10.787 -15.944 1.00 90.88 140 ILE A O 1
ATOM 1139 N N . THR A 1 141 ? -0.935 -9.898 -14.035 1.00 88.50 141 THR A N 1
ATOM 1140 C CA . THR A 1 141 ? -2.183 -9.193 -13.693 1.00 88.50 141 THR A CA 1
ATOM 1141 C C . THR A 1 141 ? -2.403 -7.948 -14.554 1.00 88.50 141 THR A C 1
ATOM 1143 O O . THR A 1 141 ? -3.524 -7.635 -14.943 1.00 88.50 141 THR A O 1
ATOM 1146 N N . ASP A 1 142 ? -1.323 -7.215 -14.836 1.00 87.38 142 ASP A N 1
ATOM 1147 C CA . ASP A 1 142 ? -1.342 -5.987 -15.629 1.00 87.38 142 ASP A CA 1
ATOM 1148 C C . ASP A 1 142 ? -0.010 -5.822 -16.370 1.00 87.38 142 ASP A C 1
ATOM 1150 O O . ASP A 1 142 ? 1.059 -5.708 -15.763 1.00 87.38 142 ASP A O 1
ATOM 1154 N N . ALA A 1 143 ? -0.078 -5.796 -17.700 1.00 89.19 143 ALA A N 1
ATOM 1155 C CA . ALA A 1 143 ? 1.085 -5.585 -18.548 1.00 89.19 143 ALA A CA 1
ATOM 1156 C C . ALA A 1 143 ? 1.613 -4.139 -18.494 1.00 89.19 143 ALA A C 1
ATOM 1158 O O . ALA A 1 143 ? 2.806 -3.914 -18.713 1.00 89.19 143 ALA A O 1
ATOM 1159 N N . GLY A 1 144 ? 0.762 -3.166 -18.152 1.00 88.25 144 GLY A N 1
ATOM 1160 C CA . GLY A 1 144 ? 1.135 -1.762 -18.016 1.00 88.25 144 GLY A CA 1
ATOM 1161 C C . GLY A 1 144 ? 2.193 -1.537 -16.937 1.00 88.25 144 GLY A C 1
ATOM 1162 O O . GLY A 1 144 ? 3.086 -0.711 -17.123 1.00 88.25 144 GLY A O 1
ATOM 1163 N N . MET A 1 145 ? 2.175 -2.330 -15.860 1.00 88.81 145 MET A N 1
ATOM 1164 C CA . MET A 1 145 ? 3.201 -2.289 -14.812 1.00 88.81 145 MET A CA 1
ATOM 1165 C C . MET A 1 145 ? 4.613 -2.440 -15.398 1.00 88.81 145 MET A C 1
ATOM 1167 O O . MET A 1 145 ? 5.506 -1.666 -15.066 1.00 88.81 145 MET A O 1
ATOM 1171 N N . TYR A 1 146 ? 4.800 -3.390 -16.315 1.00 90.94 146 TYR A N 1
ATOM 1172 C CA . TYR A 1 146 ? 6.089 -3.683 -16.950 1.00 90.94 146 TYR A CA 1
ATOM 1173 C C . TYR A 1 146 ? 6.481 -2.676 -18.037 1.00 90.94 146 TYR A C 1
ATOM 1175 O O . TYR A 1 146 ? 7.646 -2.609 -18.426 1.00 90.94 146 TYR A O 1
ATOM 1183 N N . ALA A 1 147 ? 5.520 -1.894 -18.529 1.00 89.50 147 ALA A N 1
ATOM 1184 C CA . ALA A 1 147 ? 5.777 -0.803 -19.460 1.00 89.50 147 ALA A CA 1
ATOM 1185 C C . ALA A 1 147 ? 6.273 0.456 -18.738 1.00 89.50 147 ALA A C 1
ATOM 1187 O O . ALA A 1 147 ? 7.119 1.179 -19.258 1.00 89.50 147 ALA A O 1
ATOM 1188 N N . TRP A 1 148 ? 5.739 0.721 -17.545 1.00 88.25 148 TRP A N 1
ATOM 1189 C CA . TRP A 1 148 ? 6.013 1.951 -16.810 1.00 88.25 148 TRP A CA 1
ATOM 1190 C C . TRP A 1 148 ? 7.141 1.822 -15.793 1.00 88.25 148 TRP A C 1
ATOM 1192 O O . TRP A 1 148 ? 7.904 2.770 -15.610 1.00 88.25 148 TRP A O 1
ATOM 1202 N N . MET A 1 149 ? 7.245 0.674 -15.123 1.00 89.00 149 MET A N 1
ATOM 1203 C CA . MET A 1 149 ? 8.318 0.417 -14.169 1.00 89.00 149 MET A CA 1
ATOM 1204 C C . MET A 1 149 ? 9.595 0.009 -14.891 1.00 89.00 149 MET A C 1
ATOM 1206 O O . MET A 1 149 ? 9.565 -0.701 -15.894 1.00 89.00 149 MET A O 1
ATOM 1210 N N . GLU A 1 150 ? 10.735 0.414 -14.338 1.00 89.31 150 GLU A N 1
ATOM 1211 C CA . GLU A 1 150 ? 12.034 0.006 -14.856 1.00 89.31 150 GLU A CA 1
ATOM 1212 C C . GLU A 1 150 ? 12.275 -1.485 -14.536 1.00 89.31 150 GLU A C 1
ATOM 1214 O O . GLU A 1 150 ? 12.393 -1.836 -13.355 1.00 89.31 150 GLU A O 1
ATOM 1219 N N . PRO A 1 151 ? 12.345 -2.388 -15.539 1.00 92.06 151 PRO A N 1
ATOM 1220 C CA . PRO A 1 151 ? 12.342 -3.830 -15.285 1.00 92.06 151 PRO A CA 1
ATOM 1221 C C . PRO A 1 151 ? 13.526 -4.317 -14.452 1.00 92.06 151 PRO A C 1
ATOM 1223 O O . PRO A 1 151 ? 13.392 -5.269 -13.684 1.00 92.06 151 PRO A O 1
ATOM 1226 N N . THR A 1 152 ? 14.671 -3.632 -14.530 1.00 92.25 152 THR A N 1
ATOM 1227 C CA . THR A 1 152 ? 15.845 -3.952 -13.705 1.00 92.25 152 THR A CA 1
ATOM 1228 C C . THR A 1 152 ? 15.587 -3.778 -12.206 1.00 92.25 152 THR A C 1
ATOM 1230 O O . THR A 1 152 ? 16.317 -4.338 -11.392 1.00 92.25 152 THR A O 1
ATOM 1233 N N . GLN A 1 153 ? 14.532 -3.062 -11.805 1.00 91.69 153 GLN A N 1
ATOM 1234 C CA . GLN A 1 153 ? 14.106 -2.929 -10.411 1.00 91.69 153 GLN A CA 1
ATOM 1235 C C . GLN A 1 153 ? 13.181 -4.061 -9.946 1.00 91.69 153 GLN A C 1
ATOM 1237 O O . GLN A 1 153 ? 12.788 -4.072 -8.780 1.00 91.69 153 GLN A O 1
ATOM 1242 N N . LEU A 1 154 ? 12.844 -5.019 -10.808 1.00 94.25 154 LEU A N 1
ATOM 1243 C CA . LEU A 1 154 ? 11.927 -6.110 -10.495 1.00 94.25 154 LEU A CA 1
ATOM 1244 C C . LEU A 1 154 ? 12.665 -7.444 -10.359 1.00 94.25 154 LEU A C 1
ATOM 1246 O O . LEU A 1 154 ? 13.658 -7.716 -11.040 1.00 94.25 154 LEU A O 1
ATOM 1250 N N . ARG A 1 155 ? 12.141 -8.296 -9.479 1.00 95.75 155 ARG A N 1
ATOM 1251 C CA . ARG A 1 155 ? 12.433 -9.726 -9.420 1.00 95.75 155 ARG A CA 1
ATOM 1252 C C . ARG A 1 155 ? 11.131 -10.502 -9.587 1.00 95.75 155 ARG A C 1
ATOM 1254 O O . ARG A 1 155 ? 10.123 -10.123 -9.002 1.00 95.75 155 ARG A O 1
ATOM 1261 N N . VAL A 1 156 ? 11.154 -11.564 -10.383 1.00 96.50 156 VAL A N 1
ATOM 1262 C CA . VAL A 1 156 ? 9.983 -12.401 -10.685 1.00 96.50 156 VAL A CA 1
ATOM 1263 C C . VAL A 1 156 ? 10.298 -13.883 -10.480 1.00 96.50 156 VAL A C 1
ATOM 1265 O O . VAL A 1 156 ? 11.466 -14.289 -10.461 1.00 96.50 156 VAL A O 1
ATOM 1268 N N . SER A 1 157 ? 9.262 -14.708 -10.332 1.00 96.38 157 SER A N 1
ATOM 1269 C CA . SER A 1 157 ? 9.412 -16.165 -10.365 1.00 96.38 157 SER A CA 1
ATOM 1270 C C . SER A 1 157 ? 9.780 -16.657 -11.771 1.00 96.38 157 SER A C 1
ATOM 1272 O O . SER A 1 157 ? 9.596 -15.951 -12.763 1.00 96.38 157 SER A O 1
ATOM 1274 N N . LYS A 1 158 ? 10.266 -17.899 -11.877 1.00 95.62 158 LYS A N 1
ATOM 1275 C CA . LYS A 1 158 ? 10.506 -18.543 -13.182 1.00 95.62 158 LYS A CA 1
ATOM 1276 C C . LYS A 1 158 ? 9.223 -18.694 -14.001 1.00 95.62 158 LYS A C 1
ATOM 1278 O O . LYS A 1 158 ? 9.242 -18.492 -15.209 1.00 95.62 158 LYS A O 1
ATOM 1283 N N . ALA A 1 159 ? 8.109 -19.015 -13.341 1.00 95.19 159 ALA A N 1
ATOM 1284 C CA . ALA A 1 159 ? 6.812 -19.159 -13.996 1.00 95.19 159 ALA A CA 1
ATOM 1285 C C . ALA A 1 159 ? 6.353 -17.834 -14.622 1.00 95.19 159 ALA A C 1
ATOM 1287 O O . ALA A 1 159 ? 5.967 -17.806 -15.793 1.00 95.19 159 ALA A O 1
ATOM 1288 N N . LEU A 1 160 ? 6.463 -16.735 -13.871 1.00 95.19 160 LEU A N 1
ATOM 1289 C CA . LEU A 1 160 ? 6.155 -15.400 -14.371 1.00 95.19 160 LEU A CA 1
ATOM 1290 C C . LEU A 1 160 ? 7.133 -14.975 -15.473 1.00 95.19 160 LEU A C 1
ATOM 1292 O O . LEU A 1 160 ? 6.705 -14.433 -16.486 1.00 95.19 160 LEU A O 1
ATOM 1296 N N . HIS A 1 161 ? 8.427 -15.272 -15.333 1.00 96.88 161 HIS A N 1
ATOM 1297 C CA . HIS A 1 161 ? 9.435 -14.973 -16.356 1.00 96.88 161 HIS A CA 1
ATOM 1298 C C . HIS A 1 161 ? 9.116 -15.611 -17.716 1.00 96.88 161 HIS A C 1
ATOM 1300 O O . HIS A 1 161 ? 9.117 -14.912 -18.729 1.00 96.88 161 HIS A O 1
ATOM 1306 N N . GLU A 1 162 ? 8.738 -16.893 -17.750 1.00 95.75 162 GLU A N 1
ATOM 1307 C CA . GLU A 1 162 ? 8.331 -17.558 -18.999 1.00 95.75 162 GLU A CA 1
ATOM 1308 C C . GLU A 1 162 ? 7.072 -16.940 -19.615 1.00 95.75 162 GLU A C 1
ATOM 1310 O O . GLU A 1 162 ? 6.935 -16.887 -20.837 1.00 95.75 162 GLU A O 1
ATOM 1315 N N . ARG A 1 163 ? 6.148 -16.441 -18.789 1.00 94.75 163 ARG A N 1
ATOM 1316 C CA . ARG A 1 163 ? 4.959 -15.727 -19.275 1.00 94.75 163 ARG A CA 1
ATOM 1317 C C . ARG A 1 163 ? 5.326 -14.374 -19.868 1.00 94.75 163 ARG A C 1
ATOM 1319 O O . ARG A 1 163 ? 4.843 -14.060 -20.949 1.00 94.75 163 ARG A O 1
ATOM 1326 N N . LEU A 1 164 ? 6.218 -13.618 -19.224 1.00 95.38 164 LEU A N 1
ATOM 1327 C CA . LEU A 1 164 ? 6.736 -12.361 -19.774 1.00 95.38 164 LEU A CA 1
ATOM 1328 C C . LEU A 1 164 ? 7.410 -12.597 -21.132 1.00 95.38 164 LEU A C 1
ATOM 1330 O O . LEU A 1 164 ? 7.187 -11.837 -22.069 1.00 95.38 164 LEU A O 1
ATOM 1334 N N . ARG A 1 165 ? 8.172 -13.691 -21.264 1.00 94.69 165 ARG A N 1
ATOM 1335 C CA . ARG A 1 165 ? 8.872 -14.061 -22.504 1.00 94.69 165 ARG A CA 1
ATOM 1336 C C . ARG A 1 165 ? 7.931 -14.377 -23.667 1.00 94.69 165 ARG A C 1
ATOM 1338 O O . ARG A 1 165 ? 8.303 -14.161 -24.816 1.00 94.69 165 ARG A O 1
ATOM 1345 N N . LYS A 1 166 ? 6.727 -14.889 -23.390 1.00 93.19 166 LYS A N 1
ATOM 1346 C CA . LYS A 1 166 ? 5.700 -15.115 -24.422 1.00 93.19 166 LYS A CA 1
ATOM 1347 C C . LYS A 1 166 ? 5.151 -13.807 -24.998 1.00 93.19 166 LYS A C 1
ATOM 1349 O O . LYS A 1 166 ? 4.604 -13.832 -26.098 1.00 93.19 166 LYS A O 1
ATOM 1354 N N . GLY A 1 167 ? 5.310 -12.691 -24.286 1.00 89.00 167 GLY A N 1
ATOM 1355 C CA . GLY A 1 167 ? 4.835 -11.387 -24.723 1.00 89.00 167 GLY A CA 1
ATOM 1356 C C . GLY A 1 167 ? 3.312 -11.321 -24.830 1.00 89.00 167 GLY A C 1
ATOM 1357 O O . GLY A 1 167 ? 2.585 -11.971 -24.078 1.00 89.00 167 GLY A O 1
ATOM 1358 N N . GLY A 1 168 ? 2.833 -10.536 -25.796 1.00 86.44 168 GLY A N 1
ATOM 1359 C CA . GLY A 1 168 ? 1.410 -10.451 -26.138 1.00 86.44 168 GLY A CA 1
ATOM 1360 C C . GLY A 1 168 ? 0.658 -9.302 -25.470 1.00 86.44 168 GLY A C 1
ATOM 1361 O O . GLY A 1 168 ? -0.571 -9.324 -25.434 1.00 86.44 168 GLY A O 1
ATOM 1362 N N . SER A 1 169 ? 1.359 -8.290 -24.949 1.00 88.12 169 SER A N 1
ATOM 1363 C CA . SER A 1 169 ? 0.706 -7.064 -24.494 1.00 88.12 169 SER A CA 1
ATOM 1364 C C . SER A 1 169 ? 0.530 -6.043 -25.618 1.00 88.12 169 SER A C 1
ATOM 1366 O O . SER A 1 169 ? 1.314 -5.969 -26.562 1.00 88.12 169 SER A O 1
ATOM 1368 N N . ASN A 1 170 ? -0.471 -5.175 -25.465 1.00 87.56 170 ASN A N 1
ATOM 1369 C CA . ASN A 1 170 ? -0.628 -3.975 -26.295 1.00 87.56 170 ASN A CA 1
ATOM 1370 C C . ASN A 1 170 ? 0.260 -2.809 -25.812 1.00 87.56 170 ASN A C 1
ATOM 1372 O O . ASN A 1 170 ? 0.119 -1.682 -26.293 1.00 87.56 170 ASN A O 1
ATOM 1376 N N . HIS A 1 171 ? 1.160 -3.059 -24.854 1.00 88.50 171 HIS A N 1
ATOM 1377 C CA . HIS A 1 171 ? 2.054 -2.055 -24.298 1.00 88.50 171 HIS A CA 1
ATOM 1378 C C . HIS A 1 171 ? 3.415 -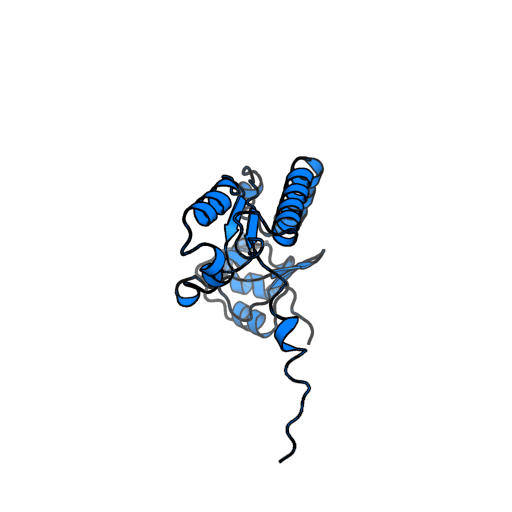2.116 -24.975 1.00 88.50 171 HIS A C 1
ATOM 1380 O O . HIS A 1 171 ? 4.021 -3.174 -25.127 1.00 88.50 171 HIS A O 1
ATOM 1386 N N . PHE A 1 172 ? 3.913 -0.947 -25.356 1.00 89.06 172 PHE A N 1
ATOM 1387 C CA . PHE A 1 172 ? 5.192 -0.818 -26.027 1.00 89.06 172 PHE A CA 1
ATOM 1388 C C . PHE A 1 172 ? 5.976 0.334 -25.432 1.00 89.06 172 PHE A C 1
ATOM 1390 O O . PHE A 1 172 ? 5.407 1.351 -25.038 1.00 89.06 172 PHE A O 1
ATOM 1397 N N . VAL A 1 173 ? 7.287 0.165 -25.412 1.00 87.81 173 VAL A N 1
ATOM 1398 C CA . VAL A 1 173 ? 8.240 1.127 -24.876 1.00 87.81 173 VAL A CA 1
ATOM 1399 C C . VAL A 1 173 ? 9.359 1.344 -25.884 1.00 87.81 173 VAL A C 1
ATOM 1401 O O . VAL A 1 173 ? 9.621 0.491 -26.732 1.00 87.81 173 VAL A O 1
ATOM 1404 N N . LEU A 1 174 ? 10.003 2.503 -25.817 1.00 85.06 174 LEU A N 1
ATOM 1405 C CA . LEU A 1 174 ? 11.190 2.784 -26.617 1.00 85.06 174 LEU A CA 1
ATOM 1406 C C . LEU A 1 174 ? 12.396 2.106 -25.963 1.00 85.06 174 LEU A C 1
ATOM 1408 O O . LEU A 1 174 ? 12.666 2.316 -24.781 1.00 85.06 174 LEU A O 1
ATOM 1412 N N . GLY A 1 175 ? 13.090 1.268 -26.726 1.00 76.69 175 GLY A N 1
ATOM 1413 C CA . GLY A 1 175 ? 14.377 0.706 -26.346 1.00 76.69 175 GLY A CA 1
ATOM 1414 C C . GLY A 1 175 ? 15.488 1.756 -26.390 1.00 76.69 175 GLY A C 1
ATOM 1415 O O . GLY A 1 175 ? 15.324 2.853 -26.925 1.00 76.69 175 GLY A O 1
ATOM 1416 N N . ASN A 1 176 ? 16.654 1.401 -25.847 1.00 75.88 176 ASN A N 1
ATOM 1417 C CA . ASN A 1 176 ? 17.845 2.262 -25.878 1.00 75.88 176 ASN A CA 1
ATOM 1418 C C . ASN A 1 176 ? 18.366 2.505 -27.307 1.00 75.88 176 ASN A C 1
ATOM 1420 O O . ASN A 1 176 ? 19.081 3.468 -27.555 1.00 75.88 176 ASN A O 1
ATOM 1424 N N . ASP A 1 177 ? 17.998 1.626 -28.237 1.00 81.19 177 ASP A N 1
ATOM 1425 C CA . ASP A 1 177 ? 18.240 1.706 -29.678 1.00 81.19 177 ASP A CA 1
ATOM 1426 C C . ASP A 1 177 ? 17.234 2.616 -30.412 1.00 81.19 177 ASP A C 1
ATOM 1428 O O . ASP A 1 177 ? 17.280 2.736 -31.636 1.00 81.19 177 ASP A O 1
ATOM 1432 N N . GLY A 1 178 ? 16.302 3.239 -29.681 1.00 81.88 178 GLY A N 1
ATOM 1433 C CA . GLY A 1 178 ? 15.219 4.046 -30.238 1.00 81.88 178 GLY A CA 1
ATOM 1434 C C . GLY A 1 178 ? 14.124 3.223 -30.921 1.00 81.88 178 GLY A C 1
ATOM 1435 O O . GLY A 1 178 ? 13.187 3.803 -31.469 1.00 81.88 178 GLY A O 1
ATOM 1436 N N . GLN A 1 179 ? 14.208 1.889 -30.891 1.00 87.50 179 GLN A N 1
ATOM 1437 C CA . GLN A 1 179 ? 13.217 1.013 -31.506 1.00 87.50 179 GLN A CA 1
ATOM 1438 C C . GLN A 1 179 ? 12.068 0.728 -30.548 1.00 87.50 179 GLN A C 1
ATOM 1440 O O . GLN A 1 179 ? 12.223 0.666 -29.328 1.00 87.50 179 GLN A O 1
ATOM 1445 N N . ARG A 1 180 ? 10.878 0.528 -31.111 1.00 89.25 180 ARG A N 1
ATOM 1446 C CA . ARG A 1 180 ? 9.697 0.153 -30.337 1.00 89.25 180 ARG A CA 1
ATOM 1447 C C . ARG A 1 180 ? 9.801 -1.320 -29.937 1.00 89.25 180 ARG A C 1
ATOM 1449 O O . ARG A 1 180 ? 9.822 -2.192 -30.799 1.00 89.25 180 ARG A O 1
ATOM 1456 N N . GLN A 1 181 ? 9.805 -1.589 -28.637 1.00 90.44 181 GLN A N 1
ATOM 1457 C CA . GLN A 1 181 ? 9.844 -2.934 -28.067 1.00 90.44 181 GLN A CA 1
ATOM 1458 C C . GLN A 1 181 ? 8.549 -3.222 -27.304 1.00 90.44 181 GLN A C 1
ATOM 1460 O O . GLN A 1 181 ? 7.986 -2.342 -26.650 1.00 90.44 181 GLN A O 1
ATOM 1465 N N . GLU A 1 182 ? 8.055 -4.454 -27.401 1.00 93.69 182 GLU A N 1
ATOM 1466 C CA . GLU A 1 182 ? 6.900 -4.914 -26.625 1.00 93.69 182 GLU A CA 1
ATOM 1467 C C . GLU A 1 182 ? 7.285 -5.028 -25.140 1.00 93.69 182 GLU A C 1
ATOM 1469 O O . GLU A 1 182 ? 8.362 -5.525 -24.799 1.00 93.69 182 GLU A O 1
ATOM 1474 N N . ALA A 1 183 ? 6.438 -4.497 -24.254 1.00 92.69 183 ALA A N 1
ATOM 1475 C CA . ALA A 1 183 ? 6.810 -4.225 -22.867 1.00 92.69 183 ALA A CA 1
ATOM 1476 C C . ALA A 1 183 ? 7.141 -5.493 -22.068 1.00 92.69 183 ALA A C 1
ATOM 1478 O O . ALA A 1 183 ? 8.106 -5.491 -21.301 1.00 92.69 183 ALA A O 1
ATOM 1479 N N . LEU A 1 184 ? 6.384 -6.578 -22.258 1.00 94.56 184 LEU A N 1
ATOM 1480 C CA . LEU A 1 184 ? 6.618 -7.833 -21.542 1.00 94.56 184 LEU A CA 1
ATOM 1481 C C . LEU A 1 184 ? 7.905 -8.514 -22.014 1.00 94.56 184 LEU A C 1
ATOM 1483 O O . LEU A 1 184 ? 8.701 -8.950 -21.185 1.00 94.56 184 LEU A O 1
ATOM 1487 N N . SER A 1 185 ? 8.155 -8.525 -23.324 1.00 92.62 185 SER A N 1
ATOM 1488 C CA . SER A 1 185 ? 9.381 -9.067 -23.915 1.00 92.62 185 SER A CA 1
ATOM 1489 C C . SER A 1 185 ? 10.620 -8.304 -23.441 1.00 92.62 185 SER A C 1
ATOM 1491 O O . SER A 1 185 ? 11.616 -8.923 -23.063 1.00 92.62 185 SER A O 1
ATOM 1493 N N . ARG A 1 186 ? 10.555 -6.963 -23.382 1.00 92.88 186 ARG A N 1
ATOM 1494 C CA . ARG A 1 186 ? 11.626 -6.144 -22.786 1.00 92.88 186 ARG A CA 1
ATOM 1495 C C . ARG A 1 186 ? 11.783 -6.439 -21.297 1.00 92.88 186 ARG A C 1
ATOM 1497 O O . ARG A 1 186 ? 12.903 -6.527 -20.804 1.00 92.88 186 ARG A O 1
ATOM 1504 N N . ALA A 1 187 ? 10.686 -6.581 -20.558 1.00 94.31 187 A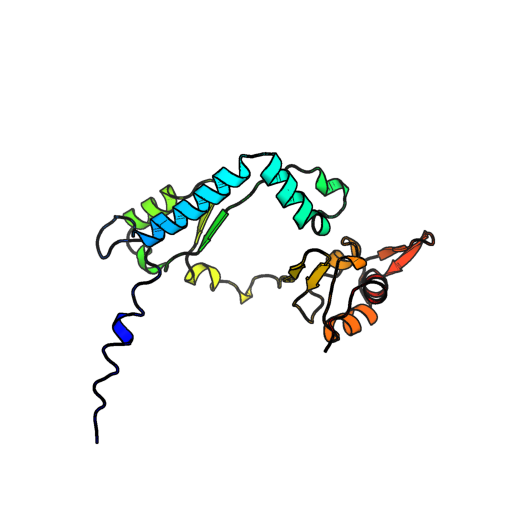LA A N 1
ATOM 1505 C CA . ALA A 1 187 ? 10.778 -6.915 -19.146 1.00 94.31 187 ALA A CA 1
ATOM 1506 C C . ALA A 1 187 ? 11.473 -8.268 -18.953 1.00 94.31 187 ALA A C 1
ATOM 1508 O O . ALA A 1 187 ? 12.420 -8.352 -18.177 1.00 94.31 187 ALA A O 1
ATOM 1509 N N . ALA A 1 188 ? 11.098 -9.295 -19.718 1.00 95.38 188 ALA A N 1
ATOM 1510 C CA . ALA A 1 188 ? 11.696 -10.625 -19.642 1.00 95.38 188 ALA A CA 1
ATOM 1511 C C . ALA A 1 188 ? 13.227 -10.628 -19.825 1.00 95.38 188 ALA A C 1
ATOM 1513 O O . ALA A 1 188 ? 13.900 -11.467 -19.226 1.00 95.38 188 ALA A O 1
ATOM 1514 N N . SER A 1 189 ? 13.792 -9.705 -20.611 1.00 93.88 189 SER A N 1
ATOM 1515 C CA . SER A 1 189 ? 15.244 -9.623 -20.825 1.00 93.88 189 SER A CA 1
ATOM 1516 C C . SER A 1 189 ? 16.009 -8.895 -19.714 1.00 93.88 189 SER A C 1
ATOM 1518 O O . SER A 1 189 ? 17.228 -9.031 -19.630 1.00 93.88 189 SER A O 1
ATOM 1520 N N . LEU A 1 190 ? 15.317 -8.141 -18.855 1.00 94.69 190 LEU A N 1
ATOM 1521 C CA . LEU A 1 190 ? 15.928 -7.236 -17.875 1.00 94.69 190 LEU A CA 1
ATOM 1522 C C . LEU A 1 190 ? 15.569 -7.554 -16.416 1.00 94.69 190 LEU A C 1
ATOM 1524 O O . LEU A 1 190 ? 16.313 -7.174 -15.508 1.00 94.69 190 LEU A O 1
ATOM 1528 N N . VAL A 1 191 ? 14.435 -8.218 -16.165 1.00 95.56 191 VAL A N 1
ATOM 1529 C CA . VAL A 1 191 ? 14.018 -8.585 -14.805 1.00 95.56 191 VAL A CA 1
ATOM 1530 C C . VAL A 1 191 ? 14.967 -9.607 -14.187 1.00 95.56 191 VAL A C 1
ATOM 1532 O O . VAL A 1 191 ? 15.501 -10.498 -14.848 1.00 95.56 191 VAL A O 1
ATOM 1535 N N . ARG A 1 192 ? 15.122 -9.531 -12.866 1.00 96.31 192 ARG A N 1
ATOM 1536 C CA . ARG A 1 192 ? 15.825 -10.564 -12.102 1.00 96.31 192 ARG A CA 1
ATOM 1537 C C . ARG A 1 192 ? 14.930 -11.796 -11.978 1.00 96.31 192 ARG A C 1
ATOM 1539 O O . ARG A 1 192 ? 13.747 -11.674 -11.665 1.00 96.31 192 ARG A O 1
ATOM 1546 N N . VAL A 1 193 ? 15.497 -12.985 -12.140 1.00 96.25 193 VAL A N 1
ATOM 1547 C CA . VAL A 1 193 ? 14.771 -14.246 -11.935 1.00 96.25 193 VAL A CA 1
ATOM 1548 C C . VAL A 1 193 ? 15.129 -14.817 -10.568 1.00 96.25 193 VAL A C 1
ATOM 1550 O O . VAL A 1 193 ? 16.302 -14.861 -10.191 1.00 96.25 193 VAL A O 1
ATOM 1553 N N . ARG A 1 194 ? 14.117 -15.223 -9.798 1.00 94.44 194 ARG A N 1
ATOM 1554 C CA . ARG A 1 194 ? 14.310 -15.841 -8.482 1.00 94.44 194 ARG A CA 1
ATOM 1555 C C . ARG A 1 194 ? 15.143 -17.135 -8.616 1.00 94.44 194 ARG A C 1
ATOM 1557 O O . ARG A 1 194 ? 14.818 -17.958 -9.478 1.00 94.44 194 ARG A O 1
ATOM 1564 N N . PRO A 1 195 ? 16.198 -17.326 -7.798 1.00 85.56 195 PRO A N 1
ATOM 1565 C CA . PRO A 1 195 ? 16.897 -18.606 -7.730 1.00 85.56 195 PRO A CA 1
ATOM 1566 C C . PRO A 1 195 ? 15.957 -19.679 -7.162 1.00 85.56 195 PRO A C 1
ATOM 1568 O O . PRO A 1 195 ? 15.056 -19.353 -6.388 1.00 85.56 195 PRO A O 1
ATOM 1571 N N . ASN A 1 196 ? 16.142 -20.927 -7.601 1.00 69.62 196 ASN A N 1
ATOM 1572 C CA . ASN A 1 196 ? 15.399 -22.073 -7.065 1.00 69.62 196 ASN A CA 1
ATOM 1573 C C . ASN A 1 196 ? 15.737 -22.320 -5.597 1.00 69.62 196 ASN A C 1
ATOM 1575 O O . ASN A 1 196 ? 16.924 -22.127 -5.248 1.00 69.62 196 ASN A O 1
#

Radius of gyration: 23.33 Å; chains: 1; bounding box: 45×61×62 Å

Secondary structure (DSSP, 8-state):
----STHHHHHHHTT-S--SB-TTSSSBPHHHHHHHHHHHHHHHHHTSHHHHHHHHHHTGGGS-SGGGGGSPP---EEEE-S-GGGTTT-HHHHHHHHHT-BTTEEEE-HHHHHTTGGGSPP---EEE-SS-EEE--SS-S-SHHHHHS-GGGEEE-HHHHHHHHH---S-EEE-TTS-EEEHHHHHHHHSEEPP-

Sequence (196 aa):
MASDPDLRGVRQQAAYAWRIFKGNTNEFHGDFLRAKQQINQWKAWFLSDQNKSGFLATVSAVQVPQHMARNPTYNKYVLVFGRRAEYAGNEDRRRLVKAAETDDFKIITFDSLAEGLSQKKELTVGSRHNQFIDILADEITDAGMYAWMEPTQLRVSKALHERLRKGGSNHFVLGNDGQRQEALSRAASLVRVRPN